Protein AF-A0AAD8LT42-F1 (afdb_monomer_lite)

pLDDT: mean 90.9, std 11.47, range [41.09, 98.31]

Sequence (211 aa):
MAKAVRTPTLFTYANGVTTIRVILFVYGLQFTTSDVKRFLAFYTAAYCLDGVDGFVSRFLNESSVIGAAYDQLVDRMCTNFLCYLNALRYPDQLKVFYLVMALDICGHWIHNYACALHQETNHKKMGNVNFLLKIYYESRVLMTLCIIMYEGFFGALYARTFVKPKDPMFLQLTNLLYVTAPLCFYKILTNVLQGILGVSRVLEYDRKVKY

Radius of gyration: 18.74 Å; chains: 1; bounding box: 45×41×50 Å

InterPro domains:
  IPR000462 CDP-alcohol phosphatidyltransferase [PF01066] (12-127)
  IPR014387 CDP-diacylglycerol-inositol 3-phosphatidyltransferase, eukaryote [PIRSF000848] (11-207)
  IPR043130 CDP-alcohol phosphatidyltransferase, trans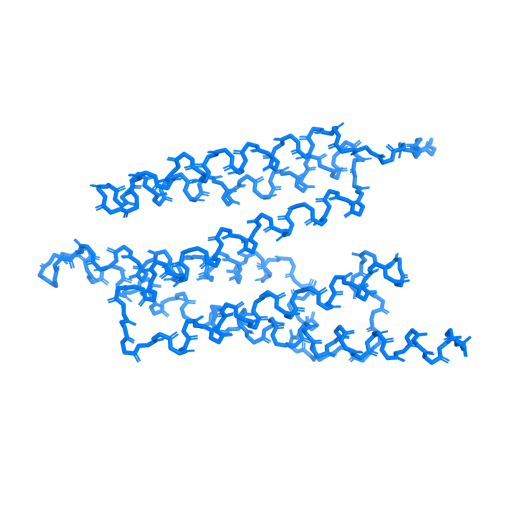membrane domain [G3DSA:1.20.120.1760] (2-196)

Organism: Babesia gibsoni (NCBI:txid33632)

Structure (mmCIF, N/CA/C/O backbone):
data_AF-A0AAD8LT42-F1
#
_entry.id   AF-A0AAD8LT42-F1
#
loop_
_atom_site.group_PDB
_atom_site.id
_atom_site.type_symbol
_atom_site.label_atom_id
_atom_site.label_alt_id
_atom_site.label_comp_id
_atom_site.label_asym_id
_atom_site.label_entity_id
_atom_site.label_seq_id
_atom_site.pdbx_PDB_ins_code
_atom_site.Cartn_x
_atom_site.Cartn_y
_atom_site.Cartn_z
_atom_site.occupancy
_atom_site.B_iso_or_equiv
_atom_site.auth_seq_id
_atom_site.auth_comp_id
_atom_site.auth_asym_id
_atom_site.auth_atom_id
_atom_site.pdbx_PDB_model_num
ATOM 1 N N . MET A 1 1 ? 15.783 21.066 -28.153 1.00 41.09 1 MET A N 1
ATOM 2 C CA . MET A 1 1 ? 16.942 20.648 -27.335 1.00 41.09 1 MET A CA 1
ATOM 3 C C . MET A 1 1 ? 16.638 19.280 -26.749 1.00 41.09 1 MET A C 1
ATOM 5 O O . MET A 1 1 ? 15.632 19.154 -26.060 1.00 41.09 1 MET A O 1
ATOM 9 N N . ALA A 1 2 ? 17.428 18.254 -27.068 1.00 46.62 2 ALA A N 1
ATOM 10 C CA . ALA A 1 2 ? 17.316 16.969 -26.381 1.00 46.62 2 ALA A CA 1
ATOM 11 C C . ALA A 1 2 ? 17.710 17.187 -24.911 1.00 46.62 2 ALA A C 1
ATOM 13 O O . ALA A 1 2 ? 18.782 17.727 -24.642 1.00 46.62 2 ALA A O 1
ATOM 14 N N . LYS A 1 3 ? 16.823 16.852 -23.966 1.00 53.31 3 LYS A N 1
ATOM 15 C CA . LYS A 1 3 ? 17.153 16.901 -22.536 1.00 53.31 3 LYS A CA 1
ATOM 16 C C . LYS A 1 3 ? 18.325 15.947 -22.291 1.00 53.31 3 LYS A C 1
ATOM 18 O O . LYS A 1 3 ? 18.255 14.792 -22.703 1.00 53.31 3 LYS A O 1
ATOM 23 N N . ALA A 1 4 ? 19.390 16.439 -21.660 1.00 57.41 4 ALA A N 1
ATOM 24 C CA . ALA A 1 4 ? 20.539 15.618 -21.299 1.00 57.41 4 ALA A CA 1
ATOM 25 C C . ALA A 1 4 ? 20.073 14.437 -20.434 1.00 57.41 4 ALA A C 1
ATOM 27 O O . ALA A 1 4 ? 19.356 14.628 -19.450 1.00 57.41 4 ALA A O 1
ATOM 28 N N . VAL A 1 5 ? 20.452 13.219 -20.823 1.00 58.78 5 VAL A N 1
ATOM 29 C CA . VAL A 1 5 ? 20.159 12.010 -20.049 1.00 58.78 5 VAL A CA 1
ATOM 30 C C . VAL A 1 5 ? 21.023 12.058 -18.793 1.00 58.78 5 VAL A C 1
ATOM 32 O O . VAL A 1 5 ? 22.244 11.934 -18.869 1.00 58.78 5 VAL A O 1
ATOM 35 N N . ARG A 1 6 ? 20.397 12.307 -17.640 1.00 68.00 6 ARG A N 1
ATOM 36 C CA . ARG A 1 6 ? 21.085 12.337 -16.348 1.00 68.00 6 ARG A CA 1
ATOM 37 C C . ARG A 1 6 ? 21.481 10.914 -15.958 1.00 68.00 6 ARG A C 1
ATOM 39 O O . ARG A 1 6 ? 20.677 9.991 -16.089 1.00 68.00 6 ARG A O 1
ATOM 46 N N . THR A 1 7 ? 22.705 10.735 -15.469 1.00 76.81 7 THR A N 1
ATOM 47 C CA . THR A 1 7 ? 23.137 9.457 -14.898 1.00 76.81 7 THR A CA 1
ATOM 48 C C . THR A 1 7 ? 22.259 9.117 -13.687 1.00 76.81 7 THR A C 1
ATOM 50 O O . THR A 1 7 ? 22.060 9.980 -12.828 1.00 76.81 7 THR A O 1
ATOM 53 N N . PRO A 1 8 ? 21.695 7.898 -13.602 1.00 76.31 8 PRO A N 1
ATOM 54 C CA . PRO A 1 8 ? 20.880 7.509 -12.459 1.00 76.31 8 PRO A CA 1
ATOM 55 C C . PRO A 1 8 ? 21.713 7.534 -11.175 1.00 76.31 8 PRO A C 1
ATOM 57 O O . PRO A 1 8 ? 22.762 6.896 -11.101 1.00 76.31 8 PRO A O 1
ATOM 60 N N . THR A 1 9 ? 21.236 8.244 -10.156 1.00 85.50 9 THR A N 1
ATOM 61 C CA . THR A 1 9 ? 21.847 8.282 -8.823 1.00 85.50 9 THR A CA 1
ATOM 62 C C . THR A 1 9 ? 20.802 7.970 -7.761 1.00 85.50 9 THR A C 1
ATOM 64 O O . THR A 1 9 ? 19.611 8.214 -7.948 1.00 85.50 9 THR A O 1
ATOM 67 N N . LEU A 1 10 ? 21.241 7.436 -6.619 1.00 86.56 10 LEU A N 1
ATOM 68 C CA . LEU A 1 10 ? 20.359 7.260 -5.463 1.00 86.56 10 LEU A CA 1
ATOM 69 C C . LEU A 1 10 ? 19.976 8.615 -4.849 1.00 86.56 10 LEU A C 1
ATOM 71 O O . LEU A 1 10 ? 18.839 8.815 -4.438 1.00 86.56 10 LEU A O 1
ATOM 75 N N . PHE A 1 11 ? 20.910 9.563 -4.825 1.00 89.56 11 PHE A N 1
ATOM 76 C CA . PHE A 1 11 ? 20.702 10.894 -4.266 1.00 89.56 11 PHE A CA 1
ATOM 77 C C . PHE A 1 11 ? 20.072 11.818 -5.317 1.00 89.56 11 PHE A C 1
ATOM 79 O O . PHE A 1 11 ? 20.773 12.471 -6.092 1.00 89.56 11 PHE A O 1
ATOM 86 N N . THR A 1 12 ? 18.742 11.822 -5.369 1.00 93.00 12 THR A N 1
ATOM 87 C CA . THR A 1 12 ? 17.910 12.709 -6.201 1.00 93.00 12 THR A CA 1
ATOM 88 C C . THR A 1 12 ? 16.903 13.442 -5.320 1.00 93.00 12 THR A C 1
ATOM 90 O O . THR A 1 12 ? 16.655 13.022 -4.186 1.00 93.00 12 THR A O 1
ATOM 93 N N . TYR A 1 13 ? 16.303 14.526 -5.819 1.00 93.81 13 TYR A N 1
ATOM 94 C CA . TYR A 1 13 ? 15.257 15.220 -5.063 1.00 93.81 13 TYR A CA 1
ATOM 95 C C . TYR A 1 13 ? 14.029 14.325 -4.882 1.00 93.81 13 TYR A C 1
ATOM 97 O O . TYR A 1 13 ? 13.477 14.277 -3.785 1.00 93.81 13 TYR A O 1
ATOM 105 N N . ALA A 1 14 ? 13.657 13.563 -5.916 1.00 93.88 14 ALA A N 1
ATOM 106 C CA . ALA A 1 14 ? 12.583 12.575 -5.828 1.00 93.88 14 ALA A CA 1
ATOM 107 C C . ALA A 1 14 ? 12.841 11.534 -4.720 1.00 93.88 14 ALA A C 1
ATOM 109 O O . ALA A 1 14 ? 12.030 11.398 -3.809 1.00 93.88 14 ALA A O 1
ATOM 110 N N . ASN A 1 15 ? 14.011 10.887 -4.709 1.00 95.06 15 ASN A N 1
ATOM 111 C CA . ASN A 1 15 ? 14.343 9.895 -3.675 1.00 95.06 15 ASN A CA 1
ATOM 112 C C . ASN A 1 15 ? 14.506 10.529 -2.279 1.00 95.06 15 ASN A C 1
ATOM 114 O O . ASN A 1 15 ? 14.313 9.864 -1.259 1.00 95.06 15 ASN A O 1
ATOM 118 N N . GLY A 1 16 ? 14.851 11.819 -2.213 1.00 96.25 16 GLY A N 1
ATOM 119 C CA . GLY A 1 16 ? 14.819 12.600 -0.978 1.00 96.25 16 GLY A CA 1
ATOM 120 C C . GLY A 1 16 ? 13.405 12.702 -0.403 1.00 96.25 16 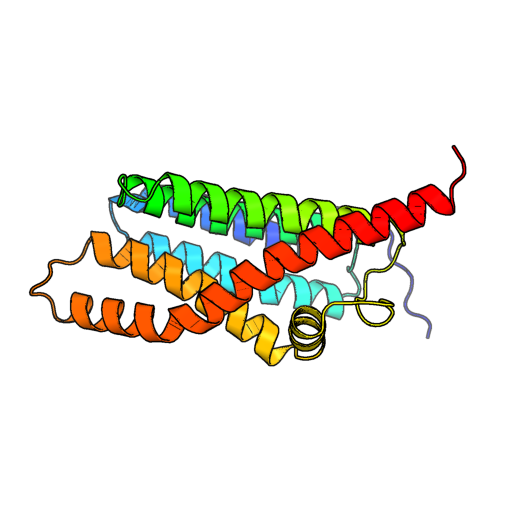GLY A C 1
ATOM 121 O O . GLY A 1 16 ? 13.215 12.454 0.787 1.00 96.25 16 GLY A O 1
ATOM 122 N N . VAL A 1 17 ? 12.402 12.969 -1.247 1.00 96.50 17 VAL A N 1
ATOM 123 C CA . VAL A 1 17 ? 10.984 12.944 -0.843 1.00 96.50 17 VAL A CA 1
ATOM 124 C C . VAL A 1 17 ? 10.582 11.543 -0.373 1.00 96.50 17 VAL A C 1
ATOM 126 O O . VAL A 1 17 ? 10.015 11.421 0.713 1.00 96.50 17 VAL A O 1
ATOM 129 N N . THR A 1 18 ? 10.968 10.484 -1.091 1.00 96.19 18 THR A N 1
ATOM 130 C CA . THR A 1 18 ? 10.739 9.093 -0.654 1.00 96.19 18 THR A CA 1
ATOM 131 C C . THR A 1 18 ? 11.379 8.791 0.705 1.00 96.19 18 THR A C 1
ATOM 133 O O . THR A 1 18 ? 10.783 8.146 1.563 1.00 96.19 18 THR A O 1
ATOM 136 N N . THR A 1 19 ? 12.556 9.346 0.979 1.00 97.00 19 THR A N 1
ATOM 137 C CA . THR A 1 19 ? 13.212 9.206 2.288 1.00 97.00 19 THR A CA 1
ATOM 138 C C . THR A 1 19 ? 12.461 9.949 3.395 1.00 97.00 19 THR A C 1
ATOM 140 O O . THR A 1 19 ? 12.304 9.419 4.495 1.00 97.00 19 THR A O 1
ATOM 143 N N . ILE A 1 20 ? 11.928 11.142 3.116 1.00 97.31 20 ILE A N 1
ATOM 144 C CA . ILE A 1 20 ? 11.062 11.870 4.058 1.00 97.31 20 ILE A CA 1
ATOM 145 C C . ILE A 1 20 ? 9.808 11.045 4.383 1.00 97.31 20 ILE A C 1
ATOM 147 O O . ILE A 1 20 ? 9.415 10.991 5.549 1.00 97.31 20 ILE A O 1
ATOM 151 N N . ARG A 1 21 ? 9.218 10.353 3.395 1.00 96.94 21 ARG A N 1
ATOM 152 C CA . ARG A 1 21 ? 8.082 9.435 3.612 1.00 96.94 21 ARG A CA 1
ATOM 153 C C . ARG A 1 21 ? 8.427 8.352 4.628 1.00 96.94 21 ARG A C 1
ATOM 155 O O . ARG A 1 21 ? 7.679 8.162 5.586 1.00 96.94 21 ARG A O 1
ATOM 162 N N . VAL A 1 22 ? 9.582 7.704 4.466 1.00 97.75 22 VAL A N 1
ATOM 163 C CA . VAL A 1 22 ? 10.077 6.688 5.409 1.00 97.75 22 VAL A CA 1
ATOM 164 C C . VAL A 1 22 ? 10.238 7.274 6.810 1.00 97.75 22 VAL A C 1
ATOM 166 O O . VAL A 1 22 ? 9.760 6.679 7.771 1.00 97.75 22 VAL A O 1
ATOM 169 N N . ILE A 1 23 ? 10.855 8.451 6.941 1.00 98.00 23 ILE A N 1
ATOM 170 C CA . ILE A 1 23 ? 11.066 9.101 8.245 1.00 98.00 23 ILE A CA 1
ATOM 171 C C . ILE A 1 23 ? 9.731 9.419 8.927 1.00 98.00 23 ILE A C 1
ATOM 173 O O . ILE A 1 23 ? 9.567 9.113 10.107 1.00 98.00 23 ILE A O 1
ATOM 177 N N . LEU A 1 24 ? 8.770 9.999 8.199 1.00 97.56 24 LEU A N 1
ATOM 178 C CA . LEU A 1 24 ? 7.439 10.304 8.733 1.00 97.56 24 LEU A CA 1
ATOM 179 C C . LEU A 1 24 ? 6.715 9.039 9.190 1.00 97.56 24 LEU A C 1
ATOM 181 O O . LEU A 1 24 ? 6.151 9.019 10.284 1.00 97.56 24 LEU A O 1
ATOM 185 N N . PHE A 1 25 ? 6.760 7.983 8.379 1.00 97.75 25 PHE A N 1
ATOM 186 C CA . PHE A 1 25 ? 6.141 6.709 8.715 1.00 97.75 25 PHE A CA 1
ATOM 187 C C . PHE A 1 25 ? 6.781 6.082 9.960 1.00 97.75 25 PHE A C 1
ATOM 189 O O . PHE A 1 25 ? 6.067 5.769 10.913 1.00 97.75 25 PHE A O 1
ATOM 196 N N . VAL A 1 26 ? 8.116 5.978 9.998 1.00 97.81 26 VAL A N 1
ATOM 197 C CA . VAL A 1 26 ? 8.877 5.431 11.137 1.00 97.81 26 VAL A CA 1
ATOM 198 C C . VAL A 1 26 ? 8.621 6.236 12.410 1.00 97.81 26 VAL A C 1
ATOM 200 O O . VAL A 1 26 ? 8.372 5.655 13.465 1.00 97.81 26 VAL A O 1
ATOM 203 N N . TYR A 1 27 ? 8.615 7.568 12.320 1.00 97.62 27 TYR A N 1
ATOM 204 C CA . TYR A 1 27 ? 8.268 8.426 13.449 1.00 97.62 27 TYR A CA 1
ATOM 205 C C . TYR A 1 27 ? 6.824 8.195 13.913 1.00 97.62 27 TYR A C 1
ATOM 207 O O . TYR A 1 27 ? 6.562 8.165 15.114 1.00 97.62 27 TYR A O 1
ATOM 215 N N . GLY A 1 28 ? 5.889 7.971 12.988 1.00 97.44 28 GLY A N 1
ATOM 216 C CA . GLY A 1 28 ? 4.497 7.651 13.295 1.00 97.44 28 GLY A CA 1
ATOM 217 C C . GLY A 1 28 ? 4.316 6.366 14.111 1.00 97.44 28 GLY A C 1
ATOM 218 O O . GLY A 1 28 ? 3.380 6.287 14.910 1.00 97.44 28 GLY A O 1
ATOM 219 N N . LEU A 1 29 ? 5.213 5.380 13.971 1.00 96.62 29 LEU A N 1
ATOM 220 C CA . LEU A 1 29 ? 5.081 4.050 14.589 1.00 96.62 29 LEU A CA 1
ATOM 221 C C . LEU A 1 29 ? 4.924 4.085 16.115 1.00 96.62 29 LEU A C 1
ATOM 223 O O . LEU A 1 29 ? 4.198 3.266 16.683 1.00 96.62 29 LEU A O 1
ATOM 227 N N . GLN A 1 30 ? 5.543 5.063 16.781 1.00 96.81 30 GLN A N 1
ATOM 228 C CA . GLN A 1 30 ? 5.458 5.225 18.238 1.00 96.81 30 GLN A CA 1
ATOM 229 C C . GLN A 1 30 ? 4.038 5.566 18.737 1.00 96.81 30 GLN A C 1
ATOM 231 O O . GLN A 1 30 ? 3.741 5.414 19.922 1.00 96.81 30 GLN A O 1
ATOM 236 N N . PHE A 1 31 ? 3.153 6.019 17.842 1.00 97.38 31 PHE A N 1
ATOM 237 C CA . PHE A 1 31 ? 1.787 6.433 18.169 1.00 97.38 31 PHE A CA 1
ATOM 238 C C . PHE A 1 31 ? 0.727 5.379 17.840 1.00 97.38 31 PHE A C 1
ATOM 240 O O . PHE A 1 31 ? -0.450 5.611 18.103 1.00 97.38 31 PHE A O 1
ATOM 247 N N . THR A 1 32 ? 1.119 4.230 17.279 1.00 95.81 32 THR A N 1
ATOM 248 C CA . THR A 1 32 ? 0.195 3.197 16.769 1.00 95.81 32 THR A CA 1
ATOM 249 C C . THR A 1 32 ? -0.893 2.816 17.772 1.00 95.81 32 THR A C 1
ATOM 251 O O . THR A 1 32 ? -2.065 2.784 17.415 1.00 95.81 32 THR A O 1
ATOM 254 N N . THR A 1 33 ? -0.541 2.604 19.042 1.00 92.81 33 THR A N 1
ATOM 255 C CA . THR A 1 33 ? -1.509 2.261 20.100 1.00 92.81 33 THR A CA 1
ATOM 256 C C . THR A 1 33 ? -1.879 3.426 21.016 1.00 92.81 33 THR A C 1
ATOM 258 O O . THR A 1 33 ? -2.978 3.426 21.569 1.00 92.81 33 THR A O 1
ATOM 261 N N . SER A 1 34 ? -0.980 4.396 21.202 1.00 93.88 34 SER A N 1
ATOM 262 C CA . SER A 1 34 ? -1.121 5.471 22.193 1.00 93.88 34 SER A CA 1
ATOM 263 C C . SER A 1 34 ? -1.945 6.656 21.683 1.00 93.88 34 SER A C 1
ATOM 265 O O . SER A 1 34 ? -2.750 7.207 22.431 1.00 93.88 34 SER A O 1
ATOM 267 N N . ASP A 1 35 ? -1.786 7.029 20.411 1.00 95.75 35 ASP A N 1
ATOM 268 C CA . ASP A 1 35 ? -2.545 8.094 19.754 1.00 95.75 35 ASP A CA 1
ATOM 269 C C . ASP A 1 35 ? -2.751 7.755 18.272 1.00 95.75 35 ASP A C 1
ATOM 271 O O . ASP A 1 35 ? -2.026 8.186 17.371 1.00 95.75 35 ASP A O 1
ATOM 275 N N . VAL A 1 36 ? -3.799 6.975 18.017 1.00 95.62 36 VAL A N 1
ATOM 276 C CA . VAL A 1 36 ? -4.157 6.484 16.678 1.00 95.62 36 VAL A CA 1
ATOM 277 C C . VAL A 1 36 ? -4.420 7.616 15.694 1.00 95.62 36 VAL A C 1
ATOM 279 O O . VAL A 1 36 ? -4.145 7.467 14.506 1.00 95.62 36 VAL A O 1
ATOM 282 N N . LYS A 1 37 ? -4.918 8.767 16.166 1.00 96.06 37 LYS A N 1
ATOM 283 C CA . LYS A 1 37 ? -5.150 9.926 15.298 1.00 96.06 37 LYS A CA 1
ATOM 284 C C . LYS A 1 37 ? -3.821 10.484 14.799 1.00 96.06 37 LYS A C 1
ATOM 286 O O . LYS A 1 37 ? -3.694 10.746 13.606 1.00 96.06 37 LYS A O 1
ATOM 291 N N . ARG A 1 38 ? -2.821 10.615 15.681 1.00 97.38 38 ARG A N 1
ATOM 292 C CA . ARG A 1 38 ? -1.463 11.026 15.286 1.00 97.38 38 ARG A CA 1
ATOM 293 C C . ARG A 1 38 ? -0.809 10.006 14.366 1.00 97.38 38 ARG A C 1
ATOM 295 O O . ARG A 1 38 ? -0.264 10.409 13.343 1.00 97.38 38 ARG A O 1
ATOM 302 N N . PHE A 1 39 ? -0.898 8.712 14.681 1.00 98.12 39 PHE A N 1
ATOM 303 C CA . PHE A 1 39 ? -0.368 7.665 13.803 1.00 98.12 39 PHE A CA 1
ATOM 304 C C . PHE A 1 39 ? -0.959 7.762 12.392 1.00 98.12 39 PHE A C 1
ATOM 306 O O . PHE A 1 39 ? -0.208 7.858 11.423 1.00 98.12 39 PHE A O 1
ATOM 313 N N . LEU A 1 40 ? -2.290 7.816 12.272 1.00 97.44 40 LEU A N 1
ATOM 314 C CA . LEU A 1 40 ? -2.958 7.908 10.973 1.00 97.44 40 LEU A CA 1
ATOM 315 C C . LEU A 1 40 ? -2.651 9.220 10.242 1.00 97.44 40 LEU A C 1
ATOM 317 O O . LEU A 1 40 ? -2.593 9.218 9.015 1.00 97.44 40 LEU A O 1
ATOM 321 N N . ALA A 1 41 ? -2.405 10.321 10.957 1.00 97.81 41 ALA A N 1
ATOM 322 C CA . ALA A 1 41 ? -1.973 11.576 10.346 1.00 97.81 41 ALA A CA 1
ATOM 323 C C . ALA A 1 41 ? -0.573 11.457 9.718 1.00 97.81 41 ALA A C 1
ATOM 325 O O . ALA A 1 41 ? -0.401 11.818 8.555 1.00 97.81 41 ALA A O 1
ATOM 326 N N . PHE A 1 42 ? 0.407 10.902 10.443 1.00 98.06 42 PHE A N 1
ATOM 327 C CA . PHE A 1 42 ? 1.751 10.650 9.903 1.00 98.06 42 PHE A CA 1
ATOM 328 C C . PHE A 1 42 ? 1.730 9.645 8.750 1.00 98.06 42 PHE A C 1
ATOM 330 O O . PHE A 1 42 ? 2.361 9.879 7.722 1.00 98.06 42 PHE A O 1
ATOM 337 N N . TYR A 1 43 ? 0.955 8.568 8.898 1.00 97.75 43 TYR A N 1
ATOM 338 C CA . TYR A 1 43 ? 0.733 7.574 7.853 1.00 97.75 43 TYR A CA 1
ATOM 339 C C . TYR A 1 43 ? 0.177 8.214 6.576 1.00 97.75 43 TYR A C 1
ATOM 341 O O . TYR A 1 43 ? 0.753 8.078 5.501 1.00 97.75 43 TYR A O 1
ATOM 349 N N . THR A 1 44 ? -0.910 8.979 6.704 1.00 96.31 44 THR A N 1
ATOM 350 C CA . THR A 1 44 ? -1.558 9.645 5.566 1.00 96.31 44 THR A CA 1
ATOM 351 C C . THR A 1 44 ? -0.630 10.677 4.932 1.00 96.31 44 THR A C 1
ATOM 353 O O . THR A 1 44 ? -0.559 10.759 3.711 1.00 96.31 44 THR A O 1
ATOM 356 N N . ALA A 1 45 ? 0.131 11.433 5.729 1.00 96.81 45 ALA A N 1
ATOM 357 C CA . ALA A 1 45 ? 1.117 12.377 5.208 1.00 96.81 45 ALA A CA 1
ATOM 358 C C . ALA A 1 45 ? 2.212 11.674 4.386 1.00 96.81 45 ALA A C 1
ATOM 360 O O . ALA A 1 45 ? 2.554 12.149 3.302 1.00 96.81 45 ALA A O 1
ATOM 361 N N . ALA A 1 46 ? 2.718 10.528 4.856 1.00 96.44 46 ALA A N 1
ATOM 362 C CA . ALA A 1 46 ? 3.686 9.722 4.116 1.00 96.44 46 ALA A CA 1
ATOM 363 C C . ALA A 1 46 ? 3.110 9.190 2.786 1.00 96.44 46 ALA A C 1
ATOM 365 O O . ALA A 1 46 ? 3.816 9.199 1.779 1.00 96.44 46 ALA A O 1
ATOM 366 N N . TYR A 1 47 ? 1.830 8.802 2.747 1.00 93.25 47 TYR A N 1
ATOM 367 C CA . TYR A 1 47 ? 1.152 8.421 1.498 1.00 93.25 47 TYR A CA 1
ATOM 368 C C . TYR A 1 47 ? 0.890 9.598 0.564 1.00 93.25 47 TYR A C 1
ATOM 370 O O . TYR A 1 47 ? 1.047 9.468 -0.639 1.00 93.25 47 TYR A O 1
ATOM 378 N N . CYS A 1 48 ? 0.513 10.770 1.070 1.00 92.75 48 CYS A N 1
ATOM 379 C CA . CYS A 1 48 ? 0.297 11.935 0.210 1.00 92.75 48 CYS A CA 1
ATOM 380 C C . CYS A 1 48 ? 1.587 12.373 -0.503 1.00 92.75 48 CYS A C 1
ATOM 382 O O . CYS A 1 48 ? 1.539 12.850 -1.637 1.00 92.75 48 CYS A O 1
ATOM 384 N N . LEU A 1 49 ? 2.738 12.201 0.151 1.00 94.88 49 LEU A N 1
ATOM 385 C CA . LEU A 1 49 ? 4.050 12.506 -0.420 1.00 94.88 49 LEU A CA 1
ATOM 386 C C . LEU A 1 49 ? 4.492 11.520 -1.518 1.00 94.88 49 LEU A C 1
ATOM 388 O O . LEU A 1 49 ? 5.383 11.871 -2.286 1.00 94.88 49 LEU A O 1
ATOM 392 N N . ASP A 1 50 ? 3.856 10.351 -1.640 1.00 91.69 50 ASP A N 1
ATOM 393 C CA . ASP A 1 50 ? 4.051 9.404 -2.753 1.00 91.69 50 ASP A CA 1
ATOM 394 C C . ASP A 1 50 ? 3.789 10.074 -4.108 1.00 91.69 50 ASP A C 1
ATOM 396 O O . ASP A 1 50 ? 4.637 10.162 -4.990 1.00 91.69 50 ASP A O 1
ATOM 400 N N . GLY A 1 51 ? 2.635 10.732 -4.237 1.00 90.31 51 GLY A N 1
ATOM 401 C CA . GLY A 1 51 ? 2.316 11.481 -5.451 1.00 90.31 51 GLY A CA 1
ATOM 402 C C . GLY A 1 51 ? 3.314 12.611 -5.747 1.00 90.31 51 GLY A C 1
ATOM 403 O O . GLY A 1 51 ? 3.504 12.981 -6.914 1.00 90.31 51 GLY A O 1
ATOM 404 N N . VAL A 1 52 ? 3.959 13.153 -4.704 1.00 93.31 52 VAL A N 1
ATOM 405 C CA . VAL A 1 52 ? 4.929 14.248 -4.809 1.00 93.31 52 VAL A CA 1
ATOM 406 C C . VAL A 1 52 ? 6.269 13.751 -5.339 1.00 93.31 52 VAL A C 1
ATOM 408 O O . VAL A 1 52 ? 6.811 14.403 -6.232 1.00 93.31 52 VAL A O 1
ATOM 411 N N .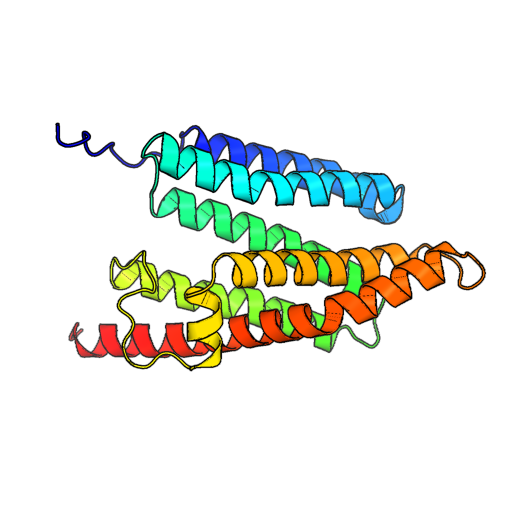 ASP A 1 53 ? 6.799 12.617 -4.874 1.00 91.56 53 ASP A N 1
ATOM 412 C CA . ASP A 1 53 ? 8.083 12.122 -5.391 1.00 91.56 53 ASP A CA 1
ATOM 413 C C . ASP A 1 53 ? 8.002 11.758 -6.880 1.00 91.56 53 ASP A C 1
ATOM 415 O O . ASP A 1 53 ? 8.867 12.162 -7.666 1.00 91.56 53 ASP A O 1
ATOM 419 N N . GLY A 1 54 ? 6.896 11.152 -7.318 1.00 89.44 54 GLY A N 1
ATOM 420 C CA . GLY A 1 54 ? 6.651 10.855 -8.718 1.00 89.44 54 GLY A CA 1
ATOM 421 C C . GLY A 1 54 ? 6.492 12.128 -9.548 1.00 89.44 54 GLY A C 1
ATOM 422 O O . GLY A 1 54 ? 6.953 12.190 -10.694 1.00 89.44 54 GLY A O 1
ATOM 423 N N . PHE A 1 55 ? 5.847 13.163 -8.999 1.00 92.38 55 PHE A N 1
ATOM 424 C CA . PHE A 1 55 ? 5.751 14.471 -9.652 1.00 92.38 55 PHE A CA 1
ATOM 425 C C . PHE A 1 55 ? 7.130 15.121 -9.811 1.00 92.38 55 PHE A C 1
ATOM 427 O O . PHE A 1 55 ? 7.490 15.493 -10.930 1.00 92.38 55 PHE A O 1
ATOM 434 N N . VAL A 1 56 ? 7.917 15.192 -8.733 1.00 93.62 56 VAL A N 1
ATOM 435 C CA . VAL A 1 56 ? 9.280 15.748 -8.724 1.00 93.62 56 VAL A CA 1
ATOM 436 C C . VAL A 1 56 ? 1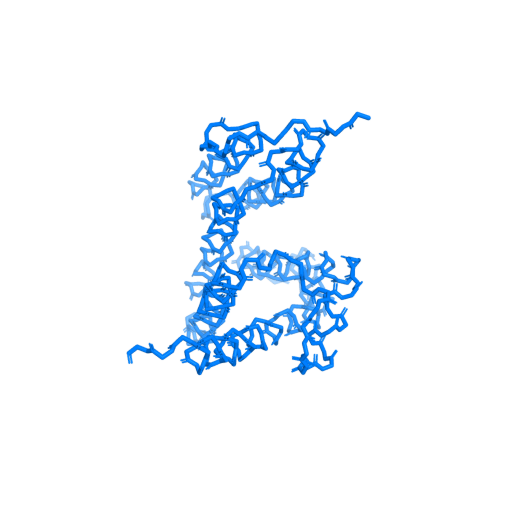0.175 14.989 -9.703 1.00 93.62 56 VAL A C 1
ATOM 438 O O . VAL A 1 56 ? 10.843 15.612 -10.528 1.00 93.62 56 VAL A O 1
ATOM 441 N N . SER A 1 57 ? 10.108 13.656 -9.697 1.00 92.44 57 SER A N 1
ATOM 442 C CA . SER A 1 57 ? 10.858 12.788 -10.608 1.00 92.44 57 SER A CA 1
ATOM 443 C C . SER A 1 57 ? 10.595 13.127 -12.077 1.00 92.44 57 SER A C 1
ATOM 445 O O . SER A 1 57 ? 11.531 13.299 -12.862 1.00 92.44 57 SER A O 1
ATOM 447 N N . ARG A 1 58 ? 9.321 13.285 -12.457 1.00 91.44 58 ARG A N 1
ATOM 448 C CA . ARG A 1 58 ? 8.928 13.633 -13.833 1.00 91.44 58 ARG A CA 1
ATOM 449 C C . ARG A 1 58 ? 9.283 15.073 -14.191 1.00 91.44 58 ARG A C 1
ATOM 451 O O . ARG A 1 58 ? 9.714 15.331 -15.313 1.00 91.44 58 ARG A O 1
ATOM 458 N N . PHE A 1 59 ? 9.110 16.003 -13.256 1.00 93.12 59 PHE A N 1
ATOM 459 C CA . PHE A 1 59 ? 9.386 17.422 -13.468 1.00 93.12 59 PHE A CA 1
ATOM 460 C C . PHE A 1 59 ? 10.886 17.683 -13.679 1.00 93.12 59 PHE A C 1
ATOM 462 O O . PHE A 1 59 ? 11.278 18.342 -14.645 1.00 93.12 59 PHE A O 1
ATOM 469 N N . LEU A 1 60 ? 11.734 17.087 -12.836 1.00 91.75 60 LEU A N 1
ATOM 470 C CA . LEU A 1 60 ? 13.191 17.245 -12.870 1.00 91.75 60 LEU A CA 1
ATOM 471 C C . LEU A 1 60 ? 13.903 16.261 -13.815 1.00 91.75 60 LEU A C 1
ATOM 473 O O . LEU A 1 60 ? 15.115 16.355 -13.996 1.00 91.75 60 LEU A O 1
ATOM 477 N N . ASN A 1 61 ? 13.166 15.357 -14.472 1.00 89.88 61 ASN A N 1
ATOM 478 C CA . ASN A 1 61 ? 13.707 14.265 -15.297 1.00 89.88 61 ASN A CA 1
ATOM 479 C C . ASN A 1 61 ? 14.695 13.374 -14.516 1.00 89.88 61 ASN A C 1
ATOM 481 O O . ASN A 1 61 ? 15.753 13.005 -15.018 1.00 89.88 61 ASN A O 1
ATOM 485 N N . GLU A 1 62 ? 14.332 13.038 -13.277 1.00 90.69 62 GLU A N 1
ATOM 486 C CA . GLU A 1 62 ? 15.072 12.145 -12.373 1.00 90.69 62 GLU A CA 1
ATOM 487 C C . GLU A 1 62 ? 14.493 10.716 -12.355 1.00 90.69 62 GLU A C 1
ATOM 489 O O . GLU A 1 62 ? 14.827 9.907 -11.489 1.00 90.69 62 GLU A O 1
ATOM 494 N N . SER A 1 63 ? 13.596 10.384 -13.289 1.00 89.00 63 SER A N 1
ATOM 495 C CA . SER A 1 63 ? 12.982 9.055 -13.369 1.00 89.00 63 SER A CA 1
ATOM 496 C C . SER A 1 63 ? 14.026 7.977 -13.645 1.00 89.00 63 SER A C 1
ATOM 498 O O . SER A 1 63 ? 14.734 8.013 -14.649 1.00 89.00 63 SER A O 1
ATOM 500 N N . SER A 1 64 ? 14.109 7.006 -12.740 1.00 89.25 64 SER A N 1
ATOM 501 C CA . SER A 1 64 ? 15.089 5.923 -12.769 1.00 89.25 64 SER A CA 1
ATOM 502 C C . SER A 1 64 ? 14.486 4.634 -12.213 1.00 89.25 64 SER A C 1
ATOM 504 O O . SER A 1 64 ? 13.529 4.673 -11.440 1.00 89.25 64 SER A O 1
ATOM 506 N N . VAL A 1 65 ? 15.063 3.488 -12.586 1.00 88.12 65 VAL A N 1
ATOM 507 C CA . VAL A 1 65 ? 14.624 2.172 -12.087 1.00 88.12 65 VAL A CA 1
ATOM 508 C C . VAL A 1 65 ? 14.809 2.069 -10.572 1.00 88.12 65 VAL A C 1
ATOM 510 O O . VAL A 1 65 ? 13.920 1.578 -9.889 1.00 88.12 65 VAL A O 1
ATOM 513 N N . ILE A 1 66 ? 15.924 2.582 -10.036 1.00 90.00 66 ILE A N 1
ATOM 514 C CA . ILE A 1 66 ? 16.180 2.571 -8.589 1.00 90.00 66 ILE A CA 1
ATOM 515 C C . ILE A 1 66 ? 15.186 3.449 -7.823 1.00 90.00 66 ILE A C 1
ATOM 517 O O . ILE A 1 66 ? 14.716 3.034 -6.771 1.00 90.00 66 ILE A O 1
ATOM 521 N N . GLY A 1 67 ? 14.826 4.622 -8.360 1.00 91.69 67 GLY A N 1
ATOM 522 C CA . GLY A 1 67 ? 13.827 5.493 -7.741 1.00 91.69 67 GLY A CA 1
ATOM 523 C C . GLY A 1 67 ? 12.443 4.850 -7.724 1.00 91.69 67 GLY A C 1
ATOM 524 O O . GLY A 1 67 ? 11.817 4.792 -6.675 1.00 91.69 67 GLY A O 1
ATOM 525 N N . ALA A 1 68 ? 12.014 4.269 -8.850 1.00 90.19 68 ALA A N 1
ATOM 526 C CA . ALA A 1 68 ? 10.745 3.541 -8.929 1.00 90.19 68 ALA A CA 1
ATOM 527 C C . ALA A 1 68 ? 10.711 2.306 -8.008 1.00 90.19 68 ALA A C 1
ATOM 529 O O . ALA A 1 68 ? 9.687 2.016 -7.397 1.00 90.19 68 ALA A O 1
ATOM 530 N N . ALA A 1 69 ? 11.828 1.581 -7.884 1.00 91.62 69 ALA A N 1
ATOM 531 C CA . ALA A 1 69 ? 11.929 0.455 -6.960 1.00 91.62 69 ALA A CA 1
ATOM 532 C C . ALA A 1 69 ? 11.871 0.909 -5.494 1.00 91.62 69 ALA A C 1
ATOM 534 O O . ALA A 1 69 ? 11.205 0.263 -4.688 1.00 91.62 69 ALA A O 1
ATOM 535 N N . TYR A 1 70 ? 12.553 2.004 -5.145 1.00 94.12 70 TYR A N 1
ATOM 536 C CA . TYR A 1 70 ? 12.557 2.535 -3.783 1.00 94.12 70 TYR A CA 1
ATOM 537 C C . TYR A 1 70 ? 11.163 3.003 -3.358 1.00 94.12 70 TYR A C 1
ATOM 539 O O . TYR A 1 70 ? 10.670 2.560 -2.324 1.00 94.12 70 TYR A O 1
ATOM 547 N N . ASP A 1 71 ? 10.525 3.817 -4.195 1.00 93.56 71 ASP A N 1
ATOM 548 C CA . ASP A 1 71 ? 9.147 4.283 -4.046 1.00 93.56 71 ASP A CA 1
ATOM 549 C C . ASP A 1 71 ? 8.184 3.126 -3.734 1.00 93.56 71 ASP A C 1
ATOM 551 O O . ASP A 1 71 ? 7.573 3.035 -2.665 1.00 93.56 71 ASP A O 1
ATOM 555 N N . GLN A 1 72 ? 8.182 2.131 -4.615 1.00 93.44 72 GLN A N 1
ATOM 556 C CA . GLN A 1 72 ? 7.293 0.996 -4.481 1.00 93.44 72 GLN A CA 1
ATOM 557 C C . GLN A 1 72 ? 7.581 0.126 -3.252 1.00 93.44 72 GLN A C 1
ATOM 559 O O . GLN A 1 72 ? 6.651 -0.407 -2.648 1.00 93.44 72 GLN A O 1
ATOM 564 N N . LEU A 1 73 ? 8.847 -0.059 -2.868 1.00 94.81 73 LEU A N 1
ATOM 565 C CA . LEU A 1 73 ? 9.181 -0.800 -1.649 1.00 94.81 73 LEU A CA 1
ATOM 566 C C . LEU A 1 73 ? 8.647 -0.088 -0.401 1.00 94.81 73 LEU A C 1
ATOM 568 O O . LEU A 1 73 ? 8.138 -0.757 0.502 1.00 94.81 73 LEU A O 1
ATOM 572 N N . VAL A 1 74 ? 8.720 1.246 -0.366 1.00 96.12 74 VAL A N 1
ATOM 573 C CA . VAL A 1 74 ? 8.183 2.055 0.736 1.00 96.12 74 VAL A CA 1
ATOM 574 C C . VAL A 1 74 ? 6.665 1.937 0.805 1.00 96.12 74 VAL A C 1
ATOM 576 O O . VAL A 1 74 ? 6.146 1.700 1.896 1.00 96.12 74 VAL A O 1
ATOM 579 N N . ASP A 1 75 ? 5.958 1.987 -0.327 1.00 94.50 75 ASP A N 1
ATOM 580 C CA . ASP A 1 75 ? 4.511 1.746 -0.340 1.00 94.50 75 ASP A CA 1
ATOM 581 C C . ASP A 1 75 ? 4.147 0.398 0.283 1.00 94.50 75 ASP A C 1
ATOM 583 O O . ASP A 1 75 ? 3.272 0.308 1.144 1.00 94.50 75 ASP A O 1
ATOM 587 N N . ARG A 1 76 ? 4.808 -0.675 -0.177 1.00 95.12 76 ARG A N 1
ATOM 588 C CA . ARG A 1 76 ? 4.504 -2.031 0.289 1.00 95.12 76 ARG A CA 1
ATOM 589 C C . ARG A 1 76 ? 4.800 -2.146 1.779 1.00 95.12 76 ARG A C 1
ATOM 591 O O . ARG A 1 76 ? 3.971 -2.685 2.507 1.00 95.12 76 ARG A O 1
ATOM 598 N N . MET A 1 77 ? 5.924 -1.607 2.249 1.00 96.06 77 MET A N 1
ATOM 599 C CA . MET A 1 77 ? 6.265 -1.582 3.673 1.00 96.06 77 MET A CA 1
ATOM 600 C C . MET A 1 77 ? 5.166 -0.901 4.504 1.00 96.06 77 MET A C 1
ATOM 602 O O . MET A 1 77 ? 4.709 -1.475 5.495 1.00 96.06 77 MET A O 1
ATOM 606 N N . CYS A 1 78 ? 4.719 0.287 4.092 1.00 96.50 78 CYS A N 1
ATOM 607 C CA . CYS A 1 78 ? 3.719 1.061 4.822 1.00 96.50 78 CYS A CA 1
ATOM 608 C C . CYS A 1 78 ? 2.351 0.356 4.860 1.00 96.50 78 CYS A C 1
ATOM 610 O O . CYS A 1 78 ? 1.833 0.121 5.960 1.00 96.50 78 CYS A O 1
ATOM 612 N N . THR A 1 79 ? 1.795 -0.063 3.710 1.00 96.50 79 THR A N 1
ATOM 613 C CA . THR A 1 79 ? 0.477 -0.727 3.691 1.00 96.50 79 THR A CA 1
ATOM 614 C C . THR A 1 79 ? 0.512 -2.049 4.457 1.00 96.50 79 THR A C 1
ATOM 616 O O . THR A 1 79 ? -0.406 -2.357 5.223 1.00 96.50 79 THR A O 1
ATOM 619 N N . ASN A 1 80 ? 1.566 -2.855 4.278 1.00 97.19 80 ASN A N 1
ATOM 620 C CA . ASN A 1 80 ? 1.653 -4.160 4.935 1.00 97.19 80 ASN A CA 1
ATOM 621 C C . ASN A 1 80 ? 1.754 -4.011 6.452 1.00 97.19 80 ASN A C 1
ATOM 623 O O . ASN A 1 80 ? 1.140 -4.787 7.179 1.00 97.19 80 ASN A O 1
ATOM 627 N N . PHE A 1 81 ? 2.442 -2.983 6.950 1.00 97.81 81 PHE A N 1
ATOM 628 C CA . PHE A 1 81 ? 2.454 -2.711 8.382 1.00 97.81 81 PHE A CA 1
ATOM 629 C C . PHE A 1 81 ? 1.061 -2.342 8.915 1.00 97.81 81 PHE A C 1
ATOM 631 O O . PHE A 1 81 ? 0.657 -2.834 9.968 1.00 97.81 81 PHE A O 1
ATOM 638 N N . LEU A 1 82 ? 0.280 -1.543 8.181 1.00 97.62 82 LEU A N 1
ATOM 639 C CA . LEU A 1 82 ? -1.104 -1.246 8.563 1.00 97.62 82 LEU A CA 1
ATOM 640 C C . LEU A 1 82 ? -1.999 -2.501 8.527 1.00 97.62 82 LEU A C 1
ATOM 642 O O . LEU A 1 82 ? -2.848 -2.690 9.403 1.00 97.62 82 LEU A O 1
ATOM 646 N N . CYS A 1 83 ? -1.795 -3.394 7.556 1.00 97.88 83 CYS A N 1
ATOM 647 C CA . CYS A 1 83 ? -2.472 -4.693 7.504 1.00 97.88 83 CYS A CA 1
ATOM 648 C C . CYS A 1 83 ? -2.076 -5.586 8.687 1.00 97.88 83 CYS A C 1
ATOM 650 O O . CYS A 1 83 ? -2.944 -6.204 9.300 1.00 97.88 83 CYS A O 1
ATOM 652 N N . TYR A 1 84 ? -0.795 -5.606 9.055 1.00 98.06 84 TYR A N 1
ATOM 653 C CA . TYR A 1 84 ? -0.292 -6.305 10.235 1.00 98.06 84 TYR A CA 1
ATOM 654 C C . TYR A 1 84 ? -0.938 -5.781 11.523 1.00 98.06 84 TYR A C 1
ATOM 656 O O . TYR A 1 84 ? -1.436 -6.569 12.327 1.00 98.06 84 TYR A O 1
ATOM 664 N N . LEU A 1 85 ? -1.021 -4.458 11.695 1.00 97.88 85 LEU A N 1
ATOM 665 C CA . LEU A 1 85 ? -1.713 -3.856 12.835 1.00 97.88 85 LEU A CA 1
ATOM 666 C C . LEU A 1 85 ? -3.186 -4.269 12.894 1.00 97.88 85 LEU A C 1
ATOM 668 O O . LEU A 1 85 ? -3.686 -4.585 13.970 1.00 97.88 85 LEU A O 1
ATOM 672 N N . ASN A 1 86 ? -3.881 -4.311 11.756 1.00 98.06 86 ASN A N 1
ATOM 673 C CA . ASN A 1 86 ? -5.244 -4.832 11.705 1.00 98.06 86 ASN A CA 1
ATOM 674 C C . ASN A 1 86 ? -5.299 -6.322 12.080 1.00 98.06 86 ASN A C 1
ATOM 676 O O . ASN A 1 86 ? -6.146 -6.710 12.879 1.00 98.06 86 ASN A O 1
ATOM 680 N N . ALA A 1 87 ? -4.371 -7.145 11.594 1.00 97.81 87 ALA A N 1
ATOM 681 C CA . ALA A 1 87 ? -4.305 -8.566 11.927 1.00 97.81 87 ALA A CA 1
ATOM 682 C C . ALA A 1 87 ? -4.142 -8.814 13.440 1.00 97.81 87 ALA A C 1
ATOM 684 O O . ALA A 1 87 ? -4.759 -9.729 13.981 1.00 97.81 87 ALA A O 1
ATOM 685 N N . LEU A 1 88 ? -3.393 -7.954 14.145 1.00 97.06 88 LEU A N 1
ATOM 686 C CA . LEU A 1 88 ? -3.286 -7.994 15.611 1.00 97.06 88 LEU A CA 1
ATOM 687 C C . LEU A 1 88 ? -4.607 -7.662 16.325 1.00 97.06 88 LEU A C 1
ATOM 689 O O . LEU A 1 88 ? -4.841 -8.132 17.437 1.00 97.06 88 LEU A O 1
ATOM 693 N N . ARG A 1 89 ? -5.460 -6.825 15.724 1.00 96.81 89 ARG A N 1
ATOM 694 C CA . ARG A 1 89 ? -6.754 -6.416 16.303 1.00 96.81 89 ARG A CA 1
ATOM 695 C C . ARG A 1 89 ? -7.898 -7.367 15.943 1.00 96.81 89 ARG A C 1
ATOM 697 O O . ARG A 1 89 ? -8.899 -7.384 16.652 1.00 96.81 89 ARG A O 1
ATOM 704 N N . TYR A 1 90 ? -7.739 -8.149 14.878 1.00 96.38 90 TYR A N 1
ATOM 705 C CA . TYR A 1 90 ? -8.730 -9.077 14.331 1.00 96.38 90 TYR A CA 1
ATOM 706 C C . TYR A 1 90 ? -8.108 -10.482 14.161 1.00 96.38 90 TYR A C 1
ATOM 708 O O . TYR A 1 90 ? -7.851 -10.917 13.033 1.00 96.38 90 TYR A O 1
ATOM 716 N N . PRO A 1 91 ? -7.817 -11.193 15.271 1.00 95.06 91 PRO A N 1
ATOM 717 C CA . PRO A 1 91 ? -7.065 -12.451 15.240 1.00 95.06 91 PRO A CA 1
ATOM 718 C C . PRO A 1 91 ? -7.786 -13.580 14.488 1.00 95.06 91 PRO A C 1
ATOM 720 O O . PRO A 1 91 ? -7.126 -14.397 13.846 1.00 95.06 91 PRO A O 1
ATOM 723 N N . ASP A 1 92 ? -9.123 -13.601 14.474 1.00 97.06 92 ASP A N 1
ATOM 724 C CA . ASP A 1 92 ? -9.897 -14.610 13.730 1.00 97.06 92 ASP A CA 1
ATOM 725 C C . ASP A 1 92 ? -9.708 -14.481 12.204 1.00 97.06 92 ASP A C 1
ATOM 727 O O . ASP A 1 92 ? -9.922 -15.425 11.443 1.00 97.06 92 ASP A O 1
ATOM 731 N N . GLN A 1 93 ? -9.262 -13.311 11.744 1.00 96.50 93 GLN A N 1
ATOM 732 C CA . GLN A 1 93 ? -9.065 -12.946 10.345 1.00 96.50 93 GLN A CA 1
ATOM 733 C C . GLN A 1 93 ? -7.577 -12.923 9.964 1.00 96.50 93 GLN A C 1
ATOM 735 O O . GLN A 1 93 ? -7.242 -12.540 8.842 1.00 96.50 93 GLN A O 1
ATOM 740 N N . LEU A 1 94 ? -6.678 -13.379 10.849 1.00 96.56 94 LEU A N 1
ATOM 741 C CA . LEU A 1 94 ? -5.222 -13.393 10.647 1.00 96.56 94 LEU A CA 1
ATOM 742 C C . LEU A 1 94 ? -4.822 -13.957 9.274 1.00 96.56 94 LEU A C 1
ATOM 744 O O . LEU A 1 94 ? -4.026 -13.358 8.554 1.00 96.56 94 LEU A O 1
ATOM 748 N N . LYS A 1 95 ? -5.413 -15.094 8.886 1.00 97.56 95 LYS A N 1
ATOM 749 C CA . LYS A 1 95 ? -5.131 -15.758 7.602 1.00 97.56 95 LYS A CA 1
ATOM 750 C C . LYS A 1 95 ? -5.519 -14.890 6.404 1.00 97.56 95 LYS A C 1
ATOM 752 O O . LYS A 1 95 ? -4.816 -14.895 5.402 1.00 97.56 95 LYS A O 1
ATOM 757 N N . VAL A 1 96 ? -6.611 -14.132 6.512 1.00 96.81 96 VAL A N 1
ATOM 758 C CA . VAL A 1 96 ? -7.074 -13.233 5.447 1.00 96.81 96 VAL A CA 1
ATOM 759 C C . VAL A 1 96 ? -6.095 -12.076 5.279 1.00 96.81 96 VAL A C 1
ATOM 761 O O . VAL A 1 96 ? -5.652 -11.826 4.162 1.00 96.81 96 VAL A O 1
ATOM 764 N N . PHE A 1 97 ? -5.689 -11.423 6.373 1.00 97.88 97 PHE A N 1
ATOM 765 C CA . PHE A 1 97 ? -4.682 -10.358 6.309 1.00 97.88 97 PHE A CA 1
ATOM 766 C C . PHE A 1 97 ? -3.348 -10.864 5.767 1.00 97.88 97 PHE A C 1
ATOM 768 O O . PHE A 1 97 ? -2.754 -10.203 4.920 1.00 97.88 97 PHE A O 1
ATOM 775 N N . TYR A 1 98 ? -2.900 -12.048 6.194 1.00 97.56 98 TYR A N 1
ATOM 776 C CA . TYR A 1 98 ? -1.688 -12.662 5.655 1.00 97.56 98 TYR A CA 1
ATOM 777 C C . TYR A 1 98 ? -1.773 -12.872 4.140 1.00 97.56 98 TYR A C 1
ATOM 779 O O . TYR A 1 98 ? -0.843 -12.510 3.424 1.00 97.56 98 TYR A O 1
ATOM 787 N N . LEU A 1 99 ? -2.895 -13.399 3.640 1.00 97.00 99 LEU A N 1
ATOM 788 C CA . LEU A 1 99 ? -3.096 -13.580 2.202 1.00 97.00 99 LEU A CA 1
ATOM 789 C C . LEU A 1 99 ? -3.099 -12.246 1.451 1.00 97.00 99 LEU A C 1
ATOM 791 O O . LEU A 1 99 ? -2.452 -12.149 0.415 1.00 97.00 99 LEU A O 1
ATOM 795 N N . VAL A 1 100 ? -3.772 -11.214 1.967 1.00 96.88 100 VAL A N 1
ATOM 796 C CA . VAL A 1 100 ? -3.765 -9.876 1.349 1.00 96.88 100 VAL A CA 1
ATOM 797 C C . VAL A 1 100 ? -2.341 -9.321 1.263 1.00 96.88 100 VAL A C 1
ATOM 799 O O . VAL A 1 100 ? -1.923 -8.893 0.189 1.00 96.88 100 VAL A O 1
ATOM 802 N N . MET A 1 101 ? -1.583 -9.394 2.360 1.00 97.56 101 MET A N 1
ATOM 803 C CA . MET A 1 101 ? -0.185 -8.956 2.422 1.00 97.56 101 MET A CA 1
ATOM 804 C C . MET A 1 101 ? 0.708 -9.727 1.437 1.00 97.56 101 MET A C 1
ATOM 806 O O . MET A 1 101 ? 1.458 -9.134 0.663 1.00 97.56 101 MET A O 1
ATOM 810 N N . ALA A 1 102 ? 0.590 -11.058 1.409 1.00 96.62 102 ALA A N 1
ATOM 811 C CA . ALA A 1 102 ? 1.364 -11.908 0.508 1.00 96.62 102 ALA A CA 1
ATOM 812 C C . ALA A 1 102 ? 1.046 -11.622 -0.967 1.00 96.62 102 ALA A C 1
ATOM 814 O O . ALA A 1 102 ? 1.959 -11.506 -1.783 1.00 96.62 102 ALA A O 1
ATOM 815 N N . LEU A 1 103 ? -0.234 -11.466 -1.317 1.00 94.88 103 LEU A N 1
ATOM 816 C CA . LEU A 1 103 ? -0.655 -11.141 -2.681 1.00 94.88 103 LEU A CA 1
ATOM 817 C C . LEU A 1 103 ? -0.168 -9.755 -3.117 1.00 94.88 103 LEU A C 1
ATOM 819 O O . LEU A 1 103 ? 0.249 -9.595 -4.264 1.00 94.88 103 LEU A O 1
ATOM 823 N N . ASP A 1 104 ? -0.194 -8.774 -2.216 1.00 95.12 104 ASP A N 1
ATOM 824 C CA . ASP A 1 104 ? 0.315 -7.427 -2.467 1.00 95.12 104 ASP A CA 1
ATOM 825 C C . ASP A 1 104 ? 1.827 -7.436 -2.728 1.00 95.12 104 ASP A C 1
ATOM 827 O O . ASP A 1 104 ? 2.270 -6.982 -3.783 1.00 95.12 104 ASP A O 1
ATOM 831 N N . ILE A 1 105 ? 2.622 -8.037 -1.836 1.00 95.31 105 ILE A N 1
ATOM 832 C CA . ILE A 1 105 ? 4.083 -8.099 -1.985 1.00 95.31 105 ILE A CA 1
ATOM 833 C C . ILE A 1 105 ? 4.476 -8.940 -3.204 1.00 95.31 105 ILE A C 1
ATOM 835 O O . ILE A 1 105 ? 5.184 -8.450 -4.084 1.00 95.31 105 ILE A O 1
ATOM 839 N N . CYS A 1 106 ? 4.030 -10.197 -3.281 1.00 94.81 106 CYS A N 1
ATOM 840 C CA . CYS A 1 106 ? 4.465 -11.120 -4.331 1.00 94.81 106 CYS A CA 1
ATOM 841 C C . CYS A 1 106 ? 3.970 -10.688 -5.714 1.00 94.81 106 CYS A C 1
ATOM 843 O O . CYS A 1 106 ? 4.733 -10.756 -6.680 1.00 94.81 106 CYS A O 1
ATOM 845 N N . GLY A 1 107 ? 2.718 -10.223 -5.811 1.00 93.50 107 GLY A N 1
ATOM 846 C CA . GLY A 1 107 ? 2.126 -9.771 -7.068 1.00 93.50 107 GLY A CA 1
ATOM 847 C C . GLY A 1 107 ? 2.873 -8.576 -7.652 1.00 93.50 107 GLY A C 1
ATOM 848 O O . GLY A 1 107 ? 3.250 -8.591 -8.825 1.00 93.50 107 GLY A O 1
ATOM 849 N N . HIS A 1 108 ? 3.171 -7.579 -6.816 1.00 93.44 108 HIS A N 1
ATOM 850 C CA . HIS A 1 108 ? 3.970 -6.431 -7.227 1.00 93.44 108 HIS A CA 1
ATOM 851 C C . HIS A 1 108 ? 5.421 -6.810 -7.540 1.00 93.44 108 HIS A C 1
ATOM 853 O O . HIS A 1 108 ? 5.940 -6.380 -8.567 1.00 93.44 108 HIS A O 1
ATOM 859 N N . TRP A 1 109 ? 6.061 -7.640 -6.712 1.00 93.44 109 TRP A N 1
ATOM 860 C CA . TRP A 1 109 ? 7.462 -8.025 -6.898 1.00 93.44 109 TRP A CA 1
ATOM 861 C C . TRP A 1 109 ? 7.706 -8.634 -8.278 1.00 93.44 109 TRP A C 1
ATOM 863 O O . TRP A 1 109 ? 8.546 -8.141 -9.035 1.00 93.44 109 TRP A O 1
ATOM 873 N N . ILE A 1 110 ? 6.966 -9.690 -8.630 1.00 93.69 110 ILE A N 1
ATOM 874 C CA . ILE A 1 110 ? 7.175 -10.384 -9.906 1.00 93.69 110 ILE A CA 1
ATOM 875 C C . ILE A 1 110 ? 6.794 -9.506 -11.099 1.00 93.69 110 ILE A C 1
ATOM 877 O O . ILE A 1 110 ? 7.435 -9.565 -12.149 1.00 93.69 110 ILE A O 1
ATOM 881 N N . HIS A 1 111 ? 5.792 -8.641 -10.929 1.00 91.88 111 HIS A N 1
ATOM 882 C CA . HIS A 1 111 ? 5.405 -7.678 -11.947 1.00 91.88 111 HIS A CA 1
ATOM 883 C C . HIS A 1 111 ? 6.525 -6.675 -12.250 1.00 91.88 111 HIS A C 1
ATOM 885 O O . HIS A 1 111 ? 6.863 -6.471 -13.418 1.00 91.88 111 HIS A O 1
ATOM 891 N N . ASN A 1 112 ? 7.142 -6.078 -11.227 1.00 91.00 112 ASN A N 1
ATOM 892 C CA . ASN A 1 112 ? 8.230 -5.118 -11.441 1.00 91.00 112 ASN A CA 1
ATOM 893 C C . ASN A 1 112 ? 9.479 -5.794 -11.970 1.00 91.00 112 ASN A C 1
ATOM 895 O O . ASN A 1 112 ? 10.173 -5.219 -12.803 1.00 91.00 112 ASN A O 1
ATOM 899 N N . TYR A 1 113 ? 9.760 -7.003 -11.482 1.00 91.00 113 TYR A N 1
ATOM 900 C CA . TYR A 1 113 ? 10.866 -7.804 -11.977 1.00 91.00 113 TYR A CA 1
ATOM 901 C C . TYR A 1 113 ? 10.728 -8.012 -13.490 1.00 91.00 113 TYR A C 1
ATOM 903 O O . TYR A 1 113 ? 11.653 -7.713 -14.242 1.00 91.00 113 TYR A O 1
ATOM 911 N N . ALA A 1 114 ? 9.529 -8.374 -13.959 1.00 90.44 114 ALA A N 1
ATOM 912 C CA . ALA A 1 114 ? 9.237 -8.444 -15.386 1.00 90.44 114 ALA A CA 1
ATOM 913 C C . ALA A 1 114 ? 9.394 -7.085 -16.099 1.00 90.44 114 ALA A C 1
ATOM 915 O O . ALA A 1 114 ? 9.981 -7.024 -17.177 1.00 90.44 114 ALA A O 1
ATOM 916 N N . CYS A 1 115 ? 8.895 -5.983 -15.524 1.00 86.94 115 CYS A N 1
ATOM 917 C CA . CYS A 1 115 ? 9.078 -4.644 -16.103 1.00 86.94 115 CYS A CA 1
ATOM 918 C C . CYS A 1 115 ? 10.561 -4.270 -16.261 1.00 86.94 115 CYS A C 1
ATOM 920 O O . CYS A 1 115 ? 10.938 -3.709 -17.290 1.00 86.94 115 CYS A O 1
ATOM 922 N N . ALA A 1 116 ? 11.395 -4.611 -15.277 1.00 87.06 116 ALA A N 1
ATOM 923 C CA . ALA A 1 116 ? 12.831 -4.370 -15.312 1.00 87.06 116 ALA A CA 1
ATOM 924 C C . ALA A 1 116 ? 13.529 -5.204 -16.399 1.00 87.06 116 ALA A C 1
ATOM 926 O O . ALA A 1 116 ? 14.320 -4.648 -17.160 1.00 87.06 116 ALA A O 1
ATOM 927 N N . LEU A 1 117 ? 13.195 -6.497 -16.526 1.00 87.50 117 LEU A N 1
ATOM 928 C CA . LEU A 1 117 ? 13.751 -7.383 -17.560 1.00 87.50 117 LEU A CA 1
ATOM 929 C C . LEU A 1 117 ? 13.463 -6.891 -18.982 1.00 87.50 117 LEU A C 1
ATOM 931 O O . LEU A 1 117 ? 14.347 -6.893 -19.836 1.00 87.50 117 LEU A O 1
ATOM 935 N N . HIS A 1 118 ? 12.232 -6.442 -19.235 1.00 83.69 118 HIS A N 1
ATOM 936 C CA . HIS A 1 118 ? 11.818 -5.960 -20.557 1.00 83.69 118 HIS A CA 1
ATOM 937 C C . HIS A 1 118 ? 12.225 -4.504 -20.831 1.00 83.69 118 HIS A C 1
ATOM 939 O O . HIS A 1 118 ? 11.965 -4.004 -21.920 1.00 83.69 118 HIS A O 1
ATOM 945 N N . GLN A 1 119 ? 12.840 -3.805 -19.865 1.00 76.69 119 GLN A N 1
ATOM 946 C CA . GLN A 1 119 ? 13.108 -2.354 -19.916 1.00 76.69 119 GLN A CA 1
ATOM 947 C C . GLN A 1 119 ? 11.855 -1.513 -20.238 1.00 76.69 119 GLN A C 1
ATOM 949 O O . GLN A 1 119 ? 11.930 -0.372 -20.699 1.00 76.69 119 GLN A O 1
ATOM 954 N N . GLU A 1 120 ? 10.675 -2.067 -19.971 1.00 66.88 120 GLU A N 1
ATOM 955 C CA . GLU A 1 120 ? 9.392 -1.438 -20.235 1.00 66.88 120 GLU A CA 1
ATOM 956 C C . GLU A 1 120 ? 8.856 -0.854 -18.932 1.00 66.88 120 GLU A C 1
ATOM 958 O O . GLU A 1 120 ? 8.258 -1.549 -18.112 1.00 66.88 120 GLU A O 1
ATOM 963 N N . THR A 1 121 ? 9.044 0.453 -18.758 1.00 55.72 121 THR A N 1
ATOM 964 C CA . THR A 1 121 ? 8.469 1.211 -17.634 1.00 55.72 121 THR A CA 1
ATOM 965 C C . THR A 1 121 ? 7.009 1.609 -17.869 1.00 55.72 121 THR A C 1
ATOM 967 O O . THR A 1 121 ? 6.334 2.049 -16.945 1.00 55.72 121 THR A O 1
ATOM 970 N N . ASN A 1 122 ? 6.498 1.467 -19.101 1.00 47.78 122 ASN A N 1
ATOM 971 C CA . ASN A 1 122 ? 5.145 1.870 -19.483 1.00 47.78 122 ASN A CA 1
ATOM 972 C C . ASN A 1 122 ? 4.287 0.662 -19.886 1.00 47.78 122 ASN A C 1
ATOM 974 O O . ASN A 1 122 ? 4.502 0.066 -20.938 1.00 47.78 122 ASN A O 1
ATOM 978 N N . HIS A 1 123 ? 3.220 0.401 -19.123 1.00 53.53 123 HIS A N 1
ATOM 979 C CA . HIS A 1 123 ? 2.208 -0.648 -19.359 1.00 53.53 123 HIS A CA 1
ATOM 980 C C . HIS A 1 123 ? 1.443 -0.539 -20.700 1.00 53.53 123 HIS A C 1
ATOM 982 O O . HIS A 1 123 ? 0.589 -1.365 -21.008 1.00 53.53 123 HIS A O 1
ATOM 988 N N . LYS A 1 124 ? 1.729 0.479 -21.522 1.00 45.00 124 LYS A N 1
ATOM 989 C CA . LYS A 1 124 ? 0.987 0.817 -22.749 1.00 45.00 124 LYS A CA 1
ATOM 990 C C . LYS A 1 124 ? 1.267 -0.098 -23.951 1.00 45.00 124 LYS A C 1
ATOM 992 O O . LYS A 1 124 ? 0.589 0.040 -24.962 1.00 45.00 124 LYS A O 1
ATOM 997 N N . LYS A 1 125 ? 2.243 -1.009 -23.868 1.00 48.34 125 LYS A N 1
ATOM 998 C CA . LYS A 1 125 ? 2.607 -1.954 -24.947 1.00 48.34 125 LYS A CA 1
ATOM 999 C C . LYS A 1 125 ? 2.439 -3.428 -24.557 1.00 48.34 125 LYS A C 1
ATOM 1001 O O . LYS A 1 125 ? 3.064 -4.304 -25.137 1.00 48.34 125 LYS A O 1
ATOM 1006 N N . MET A 1 126 ? 1.597 -3.719 -23.572 1.00 56.22 126 MET A N 1
ATOM 1007 C CA . MET A 1 126 ? 1.429 -5.087 -23.087 1.00 56.22 126 MET A CA 1
ATOM 1008 C C . MET A 1 126 ? 0.418 -5.857 -23.954 1.00 56.22 126 MET A C 1
ATOM 1010 O O . MET A 1 126 ? -0.780 -5.568 -23.934 1.00 56.22 126 MET A O 1
ATOM 1014 N N . GLY A 1 127 ? 0.889 -6.843 -24.721 1.00 54.84 127 GLY A N 1
ATOM 1015 C CA . GLY A 1 127 ? 0.023 -7.821 -25.382 1.00 54.84 127 GLY A CA 1
ATOM 1016 C C . GLY A 1 127 ? -0.585 -8.787 -24.359 1.00 54.84 127 GLY A C 1
ATOM 1017 O O . GLY A 1 127 ? 0.118 -9.277 -23.482 1.00 54.84 127 GLY A O 1
ATOM 1018 N N . ASN A 1 128 ? -1.888 -9.065 -24.476 1.00 65.56 128 ASN A N 1
ATOM 1019 C CA . ASN A 1 128 ? -2.632 -10.049 -23.673 1.00 65.56 128 ASN A CA 1
ATOM 1020 C C . ASN A 1 128 ? -2.803 -9.731 -22.164 1.00 65.56 128 ASN A C 1
ATOM 1022 O O . ASN A 1 128 ? -2.727 -10.612 -21.309 1.00 65.56 128 ASN A O 1
ATOM 1026 N N . VAL A 1 129 ? -3.062 -8.465 -21.815 1.00 77.06 129 VAL A N 1
ATOM 1027 C CA . VAL A 1 129 ? -3.431 -8.067 -20.439 1.00 77.06 129 VAL A CA 1
ATOM 1028 C C . VAL A 1 129 ? -4.906 -8.363 -20.170 1.00 77.06 129 VAL A C 1
ATOM 1030 O O . VAL A 1 129 ? -5.764 -8.049 -20.994 1.00 77.06 129 VAL A O 1
ATOM 1033 N N . ASN A 1 130 ? -5.213 -8.914 -18.991 1.00 88.69 130 ASN A N 1
ATOM 1034 C CA . ASN A 1 130 ? -6.592 -9.093 -18.528 1.00 88.69 130 ASN A CA 1
ATOM 1035 C C . ASN A 1 130 ? -7.377 -7.767 -18.601 1.00 88.69 130 ASN A C 1
ATOM 1037 O O . ASN A 1 130 ? -6.872 -6.725 -18.188 1.00 88.69 130 ASN A O 1
ATOM 1041 N N . PHE A 1 131 ? -8.623 -7.812 -19.081 1.00 89.50 131 PHE A N 1
ATOM 1042 C CA . PHE A 1 131 ? -9.466 -6.629 -19.289 1.00 89.50 131 PHE A CA 1
ATOM 1043 C C . PHE A 1 131 ? -9.587 -5.719 -18.055 1.00 89.50 131 PHE A C 1
ATOM 1045 O O . PHE A 1 131 ? -9.488 -4.500 -18.183 1.00 89.50 131 PHE A O 1
ATOM 1052 N N . LEU A 1 132 ? -9.730 -6.293 -16.856 1.00 91.62 132 LEU A N 1
ATOM 1053 C CA . LEU A 1 132 ? -9.829 -5.519 -15.616 1.00 91.62 132 LEU A CA 1
ATOM 1054 C C . LEU A 1 132 ? -8.515 -4.792 -15.316 1.00 91.62 132 LEU A C 1
ATOM 1056 O O . LEU A 1 132 ? -8.488 -3.585 -15.085 1.00 91.62 132 LEU A O 1
ATOM 1060 N N . LEU A 1 133 ? -7.396 -5.510 -15.407 1.00 90.94 133 LEU A N 1
ATOM 1061 C CA . LEU A 1 133 ? -6.078 -4.916 -15.202 1.00 90.94 133 LEU A CA 1
ATOM 1062 C C . LEU A 1 133 ? -5.760 -3.848 -16.265 1.00 90.94 133 LEU A C 1
ATOM 1064 O O . LEU A 1 133 ? -5.132 -2.836 -15.961 1.00 90.94 133 LEU A O 1
ATOM 1068 N N . LYS A 1 134 ? -6.248 -4.029 -17.496 1.00 90.12 134 LYS A N 1
ATOM 1069 C CA . LYS A 1 134 ? -6.139 -3.036 -18.567 1.00 90.12 134 LYS A CA 1
ATOM 1070 C C . LYS A 1 134 ? -6.877 -1.741 -18.211 1.00 90.12 134 LYS A C 1
ATOM 1072 O O . LYS A 1 134 ? -6.258 -0.682 -18.256 1.00 90.12 134 LYS A O 1
ATOM 1077 N N . ILE A 1 135 ? -8.140 -1.818 -17.779 1.00 90.94 135 ILE A N 1
ATOM 1078 C CA . ILE A 1 135 ? -8.907 -0.638 -17.336 1.00 90.94 135 ILE A CA 1
ATOM 1079 C C . ILE A 1 135 ? -8.194 0.080 -16.182 1.00 90.94 135 ILE A C 1
ATOM 1081 O O . ILE A 1 135 ? -8.103 1.311 -16.174 1.00 90.94 135 ILE A O 1
ATOM 1085 N N . TYR A 1 136 ? -7.667 -0.687 -15.222 1.00 92.00 136 TYR A N 1
ATOM 1086 C CA . TYR A 1 136 ? -6.915 -0.147 -14.090 1.00 92.00 136 TYR A CA 1
ATOM 1087 C C . TYR A 1 136 ? -5.706 0.690 -14.539 1.00 92.00 136 TYR A C 1
ATOM 1089 O O . TYR A 1 136 ? -5.494 1.779 -14.012 1.00 92.00 136 TYR A O 1
ATOM 1097 N N . TYR A 1 137 ? -4.950 0.229 -15.540 1.00 88.56 137 TYR A N 1
ATOM 1098 C CA . TYR A 1 137 ? -3.786 0.957 -16.055 1.00 88.56 137 TYR A CA 1
ATOM 1099 C C . TYR A 1 137 ? -4.116 2.089 -17.035 1.00 88.56 137 TYR A C 1
ATOM 1101 O O . TYR A 1 137 ? -3.358 3.057 -17.128 1.00 88.56 137 TYR A O 1
ATOM 1109 N N . GLU A 1 138 ? -5.213 1.990 -17.787 1.00 89.06 138 GLU A N 1
ATOM 1110 C CA . GLU A 1 138 ? -5.608 3.017 -18.758 1.00 89.06 138 GLU A CA 1
ATOM 1111 C C . GLU A 1 138 ? -6.146 4.283 -18.079 1.00 89.06 138 GLU A C 1
ATOM 1113 O O . GLU A 1 138 ? -5.914 5.394 -18.564 1.00 89.06 138 GLU A O 1
ATOM 1118 N N . SER A 1 139 ? -6.807 4.143 -16.926 1.00 91.25 139 SER A N 1
ATOM 1119 C CA . SER A 1 139 ? -7.376 5.266 -16.180 1.00 91.25 139 SER A CA 1
ATOM 1120 C C . SER A 1 139 ? -6.534 5.634 -14.959 1.00 91.25 139 SER A C 1
ATOM 1122 O O . SER A 1 139 ? -6.628 5.019 -13.897 1.00 91.25 139 SER A O 1
ATOM 1124 N N . ARG A 1 140 ? -5.765 6.728 -15.072 1.00 88.62 140 ARG A N 1
ATOM 1125 C CA . ARG A 1 140 ? -5.018 7.304 -13.935 1.00 88.62 140 ARG A CA 1
ATOM 1126 C C . ARG A 1 140 ? -5.932 7.652 -12.760 1.00 88.62 140 ARG A C 1
ATOM 1128 O O . ARG A 1 140 ? -5.559 7.426 -11.617 1.00 88.62 140 ARG A O 1
ATOM 1135 N N . VAL A 1 141 ? -7.127 8.170 -13.050 1.00 93.56 141 VAL A N 1
ATOM 1136 C CA . VAL A 1 141 ? -8.117 8.531 -12.027 1.00 93.56 141 VAL A CA 1
ATOM 1137 C C . VAL A 1 141 ? -8.570 7.290 -11.266 1.00 93.56 141 VAL A C 1
ATOM 1139 O O . VAL A 1 141 ? -8.563 7.296 -10.039 1.00 93.56 141 VAL A O 1
ATOM 1142 N N . LEU A 1 142 ? -8.906 6.206 -11.974 1.00 94.19 142 LEU A N 1
ATOM 1143 C CA . LEU A 1 142 ? -9.308 4.957 -11.332 1.00 94.19 142 LEU A CA 1
ATOM 1144 C C . LEU A 1 142 ? -8.175 4.383 -10.479 1.00 94.19 142 LEU A C 1
ATOM 1146 O O . LEU A 1 142 ? -8.423 3.985 -9.346 1.00 94.19 142 LEU A O 1
ATOM 1150 N N . MET A 1 143 ? -6.946 4.370 -10.997 1.00 92.75 143 MET A N 1
ATOM 1151 C CA . MET A 1 143 ? -5.777 3.882 -10.266 1.00 92.75 143 MET A CA 1
ATOM 1152 C C . MET A 1 143 ? -5.591 4.630 -8.939 1.00 92.75 143 MET A C 1
ATOM 1154 O O . MET A 1 143 ? -5.504 3.993 -7.889 1.00 92.75 143 MET A O 1
ATOM 1158 N N . THR A 1 144 ? -5.609 5.967 -8.974 1.00 92.38 144 THR A N 1
ATOM 1159 C CA . THR A 1 144 ? -5.505 6.807 -7.773 1.00 92.38 144 THR A CA 1
ATOM 1160 C C . THR A 1 144 ? -6.668 6.572 -6.811 1.00 92.38 144 THR A C 1
ATOM 1162 O O . THR A 1 144 ? -6.440 6.414 -5.615 1.00 92.38 144 THR A O 1
ATOM 1165 N N . LEU A 1 145 ? -7.907 6.476 -7.308 1.00 96.00 145 LEU A N 1
ATOM 1166 C CA . LEU A 1 145 ? -9.069 6.176 -6.466 1.00 96.00 145 LEU A CA 1
ATOM 1167 C C . LEU A 1 145 ? -8.949 4.807 -5.791 1.00 96.00 145 LEU A C 1
ATOM 1169 O O . LEU A 1 145 ? -9.235 4.692 -4.606 1.00 96.00 145 LEU A O 1
ATOM 1173 N N . CYS A 1 146 ? -8.490 3.778 -6.504 1.00 96.44 146 CYS A N 1
ATOM 1174 C CA . CYS A 1 146 ? -8.289 2.452 -5.923 1.00 96.44 146 CYS A CA 1
ATOM 1175 C C . CYS A 1 146 ? -7.263 2.480 -4.789 1.00 96.44 146 CYS A C 1
ATOM 1177 O O . CYS A 1 146 ? -7.489 1.843 -3.768 1.00 96.44 146 CYS A O 1
ATOM 1179 N N . ILE A 1 147 ? -6.169 3.232 -4.950 1.00 94.50 147 ILE A N 1
ATOM 1180 C CA . ILE A 1 147 ? -5.151 3.401 -3.904 1.00 94.50 147 ILE A CA 1
ATOM 1181 C C . ILE A 1 147 ? -5.758 4.114 -2.690 1.00 94.50 147 ILE A C 1
ATOM 1183 O O . ILE A 1 147 ? -5.688 3.590 -1.584 1.00 94.50 147 ILE A O 1
ATOM 1187 N N . ILE A 1 148 ? -6.443 5.247 -2.894 1.00 95.88 148 ILE A N 1
ATOM 1188 C CA . ILE A 1 148 ? -7.091 6.000 -1.804 1.00 95.88 148 ILE A CA 1
ATOM 1189 C C . ILE A 1 148 ? -8.097 5.127 -1.046 1.00 95.88 148 ILE A C 1
ATOM 1191 O O . ILE A 1 148 ? -8.140 5.162 0.180 1.00 95.88 148 ILE A O 1
ATOM 1195 N N . MET A 1 149 ? -8.906 4.336 -1.753 1.00 97.50 149 MET A N 1
ATOM 1196 C CA . MET A 1 149 ? -9.907 3.477 -1.119 1.00 97.50 149 MET A CA 1
ATOM 1197 C C . MET A 1 149 ? -9.283 2.263 -0.431 1.00 97.50 149 MET A C 1
ATOM 1199 O O . MET A 1 149 ? -9.781 1.843 0.607 1.00 97.50 149 MET A O 1
ATOM 1203 N N . TYR A 1 150 ? -8.193 1.716 -0.967 1.00 97.50 150 TYR A N 1
ATOM 1204 C CA . TYR A 1 150 ? -7.446 0.627 -0.340 1.00 97.50 150 TYR A CA 1
ATOM 1205 C C . TYR A 1 150 ? -6.830 1.075 0.994 1.00 97.50 150 TYR A C 1
ATOM 1207 O O . TYR A 1 150 ? -7.090 0.468 2.033 1.00 97.50 150 TYR A O 1
AT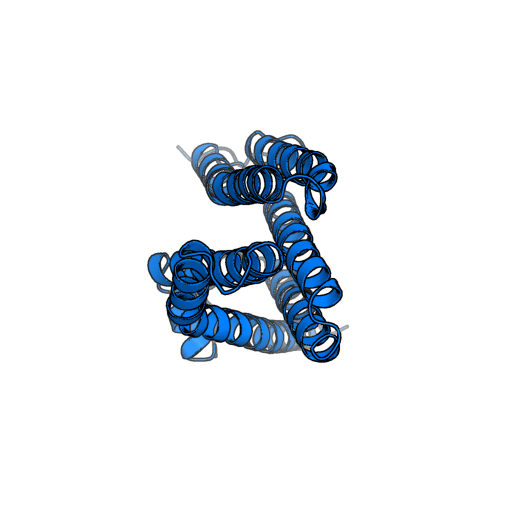OM 1215 N N . GLU A 1 151 ? -6.120 2.205 0.991 1.00 97.12 151 GLU A N 1
ATOM 1216 C CA . GLU A 1 151 ? -5.538 2.795 2.202 1.00 97.12 151 GLU A CA 1
ATOM 1217 C C . GLU A 1 151 ? -6.616 3.274 3.182 1.00 97.12 151 GLU A C 1
ATOM 1219 O O . GLU A 1 151 ? -6.551 3.015 4.386 1.00 97.12 151 GLU A O 1
ATOM 1224 N N . GLY A 1 152 ? -7.668 3.911 2.660 1.00 97.31 152 GLY A N 1
ATOM 1225 C CA . GLY A 1 152 ? -8.817 4.356 3.440 1.00 97.31 152 GLY A CA 1
ATOM 1226 C C . GLY A 1 152 ? -9.541 3.202 4.131 1.00 97.31 152 GLY A C 1
ATOM 1227 O O . GLY A 1 152 ? -9.927 3.343 5.290 1.00 97.31 152 GLY A O 1
ATOM 1228 N N . PHE A 1 153 ? -9.677 2.049 3.469 1.00 98.31 153 PHE A N 1
ATOM 1229 C CA . PHE A 1 153 ? -10.299 0.861 4.050 1.00 98.31 153 PHE A CA 1
ATOM 1230 C C . PHE A 1 153 ? -9.499 0.345 5.250 1.00 98.31 153 PHE A C 1
ATOM 1232 O O . PHE A 1 153 ? -10.050 0.238 6.346 1.00 98.31 153 PHE A O 1
ATOM 1239 N N . PHE A 1 154 ? -8.199 0.071 5.089 1.00 98.12 154 PHE A N 1
ATOM 1240 C CA . PHE A 1 154 ? -7.379 -0.451 6.192 1.00 98.12 154 PHE A CA 1
ATOM 1241 C C . PHE A 1 154 ? -7.163 0.574 7.308 1.00 98.12 154 PHE A C 1
ATOM 1243 O O . PHE A 1 154 ? -7.120 0.195 8.483 1.00 98.12 154 PHE A O 1
ATOM 1250 N N . GLY A 1 155 ? -7.087 1.864 6.969 1.00 97.94 155 GLY A N 1
ATOM 1251 C CA . GLY A 1 155 ? -6.982 2.951 7.941 1.00 97.94 155 GLY A CA 1
ATOM 1252 C C . GLY A 1 155 ? -8.254 3.091 8.775 1.00 97.94 155 GLY A C 1
ATOM 1253 O O . GLY A 1 155 ? -8.186 3.138 10.006 1.00 97.94 155 GLY A O 1
ATOM 1254 N N . ALA A 1 156 ? -9.424 3.077 8.128 1.00 97.88 156 ALA A N 1
ATOM 1255 C CA . ALA A 1 156 ? -10.718 3.104 8.808 1.00 97.88 156 ALA A CA 1
ATOM 1256 C C . ALA A 1 156 ? -10.938 1.848 9.659 1.00 97.88 156 ALA A C 1
ATOM 1258 O O . ALA A 1 156 ? -11.433 1.942 10.787 1.00 97.88 156 ALA A O 1
ATOM 1259 N N . LEU A 1 157 ? -10.535 0.680 9.147 1.00 97.75 157 LEU A N 1
ATOM 1260 C CA . LEU A 1 157 ? -10.655 -0.595 9.847 1.00 97.75 157 LEU A CA 1
ATOM 1261 C C . LEU A 1 157 ? -9.833 -0.592 11.137 1.00 97.75 157 LEU A C 1
ATOM 1263 O O . LEU A 1 157 ? -10.339 -1.030 12.175 1.00 97.75 157 LEU A O 1
ATOM 1267 N N . TYR A 1 158 ? -8.622 -0.029 11.081 1.00 98.06 158 TYR A N 1
ATOM 1268 C CA . TYR A 1 158 ? -7.739 0.105 12.233 1.00 98.06 158 TYR A CA 1
ATOM 1269 C C . TYR A 1 158 ? -8.284 1.117 13.242 1.00 98.06 158 TYR A C 1
ATOM 1271 O O . TYR A 1 158 ? -8.449 0.781 14.419 1.00 98.06 158 TYR A O 1
ATOM 1279 N N . ALA A 1 159 ? -8.650 2.320 12.779 1.00 97.69 159 ALA A N 1
ATOM 1280 C CA . ALA A 1 159 ? -9.227 3.385 13.604 1.00 97.69 159 ALA A CA 1
ATOM 1281 C C . ALA A 1 159 ? -10.450 2.905 14.396 1.00 97.69 159 ALA A C 1
ATOM 1283 O O . ALA A 1 159 ? -10.586 3.188 15.588 1.00 97.69 159 ALA A O 1
ATOM 1284 N N . ARG A 1 160 ? -11.322 2.124 13.746 1.00 96.94 160 ARG A N 1
ATOM 1285 C CA . ARG A 1 160 ? -12.560 1.606 14.341 1.00 96.94 160 ARG A CA 1
ATOM 1286 C C . ARG A 1 160 ? -12.303 0.732 15.567 1.00 96.94 160 ARG A C 1
ATOM 1288 O O . ARG A 1 160 ? -13.142 0.707 16.460 1.00 96.94 160 ARG A O 1
ATOM 1295 N N . THR A 1 161 ? -11.140 0.082 15.667 1.00 96.19 161 THR A N 1
ATOM 1296 C CA . THR A 1 161 ? -10.784 -0.762 16.826 1.00 96.19 161 THR A CA 1
ATOM 1297 C C . THR A 1 161 ? -10.541 0.027 18.116 1.00 96.19 161 THR A C 1
ATOM 1299 O O . THR A 1 161 ? -10.418 -0.579 19.180 1.00 96.19 161 THR A O 1
ATOM 1302 N N . PHE A 1 162 ? -10.461 1.357 18.043 1.00 95.38 162 PHE A N 1
ATOM 1303 C CA . PHE A 1 162 ? -10.246 2.245 19.190 1.00 95.38 162 PHE A CA 1
ATOM 1304 C C . PHE A 1 162 ? -11.492 3.059 19.558 1.00 95.38 162 PHE A C 1
ATOM 1306 O O . PHE A 1 162 ? -11.476 3.810 20.532 1.00 95.38 162 PHE A O 1
ATOM 1313 N N . VAL A 1 163 ? -12.582 2.904 18.803 1.00 95.25 163 VAL A N 1
ATOM 1314 C CA . VAL A 1 163 ? -13.831 3.643 18.996 1.00 95.25 163 VAL A CA 1
ATOM 1315 C C . VAL A 1 163 ? -14.899 2.702 19.548 1.00 95.25 163 VAL A C 1
ATOM 1317 O O . VAL A 1 163 ? -15.099 1.595 19.049 1.00 95.25 163 VAL A O 1
ATOM 1320 N N . LYS A 1 164 ? -15.611 3.133 20.595 1.00 93.81 164 LYS A N 1
ATOM 1321 C CA . LYS A 1 164 ? -16.689 2.334 21.198 1.00 93.81 164 LYS A CA 1
ATOM 1322 C C . LYS A 1 164 ? -17.919 2.312 20.276 1.00 93.81 164 LYS A C 1
ATOM 1324 O O . LYS A 1 164 ? -18.245 3.354 19.719 1.00 93.81 164 LYS A O 1
ATOM 1329 N N . PRO A 1 165 ? -18.692 1.211 20.207 1.00 92.62 165 PRO A N 1
ATOM 1330 C CA . PRO A 1 165 ? -19.868 1.120 19.331 1.00 92.62 165 PRO A CA 1
ATOM 1331 C C . PRO A 1 165 ? -20.947 2.199 19.524 1.00 92.62 165 PRO A C 1
ATOM 1333 O O . PRO A 1 165 ? -21.705 2.471 18.603 1.00 92.62 165 PRO A O 1
ATOM 1336 N N . LYS A 1 166 ? -21.035 2.806 20.717 1.00 92.62 166 LYS A N 1
ATOM 1337 C CA . LYS A 1 166 ? -21.998 3.879 21.026 1.00 92.62 166 LYS A CA 1
ATOM 1338 C C . LYS A 1 166 ? -21.557 5.266 20.539 1.00 92.62 166 LYS A C 1
ATOM 1340 O O . LYS A 1 166 ? -22.361 6.190 20.562 1.00 92.62 166 LYS A O 1
ATOM 1345 N N . ASP A 1 167 ? -20.291 5.429 20.166 1.00 95.06 167 ASP A N 1
ATOM 1346 C CA . ASP A 1 167 ? -19.757 6.695 19.670 1.00 95.06 167 ASP A CA 1
ATOM 1347 C C . ASP A 1 167 ? -20.213 6.914 18.212 1.00 95.06 167 ASP A C 1
ATOM 1349 O O . ASP A 1 167 ? -20.059 5.998 17.396 1.00 95.06 167 ASP A O 1
ATOM 1353 N N . PRO A 1 168 ? -20.741 8.097 17.839 1.00 94.38 168 PRO A N 1
ATOM 1354 C CA . PRO A 1 168 ? -21.103 8.413 16.454 1.00 94.38 168 PRO A CA 1
ATOM 1355 C C . PRO A 1 168 ? -19.980 8.153 15.437 1.00 94.38 168 PRO A C 1
ATOM 1357 O O . PRO A 1 168 ? -20.248 7.757 14.299 1.00 94.38 168 PRO A O 1
ATOM 1360 N N . MET A 1 169 ? -18.720 8.311 15.851 1.00 94.69 169 MET A N 1
ATOM 1361 C CA . MET A 1 169 ? -17.542 8.026 15.031 1.00 94.69 169 MET A CA 1
ATOM 1362 C C . MET A 1 169 ? -17.488 6.556 14.586 1.00 94.69 169 MET A C 1
ATOM 1364 O O . MET A 1 169 ? -17.014 6.256 13.492 1.00 94.69 169 MET A O 1
ATOM 1368 N N . PHE A 1 170 ? -18.018 5.620 15.381 1.00 96.06 170 PHE A N 1
ATOM 1369 C CA . PHE A 1 170 ? -18.054 4.202 15.019 1.00 96.06 170 PHE A CA 1
ATOM 1370 C C . PHE A 1 170 ? -18.920 3.961 13.780 1.00 96.06 170 PHE A C 1
ATOM 1372 O O . PHE A 1 170 ? -18.535 3.203 12.884 1.00 96.06 170 PHE A O 1
ATOM 1379 N N . LEU A 1 171 ? -20.076 4.628 13.707 1.00 95.88 171 LEU A N 1
ATOM 1380 C CA . LEU A 1 171 ? -20.966 4.551 12.552 1.00 95.88 171 LEU A CA 1
ATOM 1381 C C . LEU A 1 171 ? -20.326 5.209 11.326 1.00 95.88 171 LEU A C 1
ATOM 1383 O O . LEU A 1 171 ? -20.361 4.633 10.243 1.00 95.88 171 LEU A O 1
ATOM 1387 N N . GLN A 1 172 ? -19.681 6.365 11.501 1.00 96.25 172 GLN A N 1
ATOM 1388 C CA . GLN A 1 172 ? -18.973 7.055 10.417 1.00 96.25 172 GLN A CA 1
ATOM 1389 C C . GLN A 1 172 ? -17.859 6.187 9.818 1.00 96.25 172 GLN A C 1
ATOM 1391 O O . GLN A 1 172 ? -17.800 6.020 8.601 1.00 96.25 172 GLN A O 1
ATOM 1396 N N . LEU A 1 173 ? -17.026 5.569 10.661 1.00 97.00 173 LEU A N 1
ATOM 1397 C CA . LEU A 1 173 ? -15.980 4.643 10.216 1.00 97.00 173 LEU A CA 1
ATOM 1398 C C . LEU A 1 173 ? -16.569 3.395 9.551 1.00 97.00 173 LEU A C 1
ATOM 1400 O O . LEU A 1 173 ? -16.031 2.917 8.560 1.00 97.00 173 LEU A O 1
ATOM 1404 N N . THR A 1 174 ? -17.698 2.889 10.048 1.00 96.50 174 THR A N 1
ATOM 1405 C CA . THR A 1 174 ? -18.394 1.749 9.430 1.00 96.50 174 THR A CA 1
ATOM 1406 C C . THR A 1 174 ? -18.932 2.105 8.039 1.00 96.50 174 THR A C 1
ATOM 1408 O O . THR A 1 174 ? -18.758 1.335 7.099 1.00 96.50 174 THR A O 1
ATOM 1411 N N . ASN A 1 175 ? -19.515 3.293 7.868 1.00 97.00 175 ASN A N 1
ATOM 1412 C CA . ASN A 1 175 ? -19.959 3.774 6.558 1.00 97.00 175 ASN A CA 1
ATOM 1413 C C . ASN A 1 175 ? -18.775 3.966 5.603 1.00 97.00 175 ASN A C 1
ATOM 1415 O O . ASN A 1 175 ? -18.859 3.580 4.439 1.00 97.00 175 ASN A O 1
ATOM 1419 N N . LEU A 1 176 ? -17.653 4.497 6.101 1.00 97.38 176 LEU A N 1
ATOM 1420 C CA . LEU A 1 176 ? -16.426 4.632 5.319 1.00 97.38 176 LEU A CA 1
ATOM 1421 C C . LEU A 1 176 ? -15.902 3.269 4.844 1.00 97.38 176 LEU A C 1
ATOM 1423 O O . LEU A 1 176 ? -15.493 3.152 3.690 1.00 97.38 176 LEU A O 1
ATOM 1427 N N . LEU A 1 177 ? -15.972 2.227 5.679 1.00 98.06 177 LEU A N 1
ATOM 1428 C CA . LEU A 1 177 ? -15.627 0.860 5.274 1.00 98.06 177 LEU A CA 1
ATOM 1429 C C . LEU A 1 177 ? -16.510 0.367 4.124 1.00 98.06 177 LEU A C 1
ATOM 1431 O O . LEU A 1 177 ? -15.986 -0.163 3.150 1.00 98.06 177 LEU A O 1
ATOM 1435 N N . TYR A 1 178 ? -17.826 0.584 4.185 1.00 97.88 178 TYR A N 1
ATOM 1436 C CA . TYR A 1 178 ? -18.723 0.187 3.094 1.00 97.88 178 TYR A CA 1
ATOM 1437 C C . TYR A 1 178 ? -18.459 0.952 1.793 1.00 97.88 178 TYR A C 1
ATOM 1439 O O . TYR A 1 178 ? -18.508 0.356 0.720 1.00 97.88 178 TYR A O 1
ATOM 1447 N N . VAL A 1 179 ? -18.144 2.247 1.876 1.00 97.81 179 VAL A N 1
ATOM 1448 C CA . VAL A 1 179 ? -17.819 3.075 0.701 1.00 97.81 179 VAL A CA 1
ATOM 1449 C C . VAL A 1 179 ? -16.490 2.656 0.066 1.00 97.81 179 VAL A C 1
ATOM 1451 O O . VAL A 1 179 ? -16.374 2.608 -1.156 1.00 97.81 179 VAL A O 1
ATOM 1454 N N . THR A 1 180 ? -15.486 2.337 0.883 1.00 98.12 180 THR A N 1
ATOM 1455 C CA . THR A 1 180 ? -14.133 1.991 0.416 1.00 98.12 180 THR A CA 1
ATOM 1456 C C . THR A 1 180 ? -14.011 0.533 -0.041 1.00 98.12 180 THR A C 1
ATOM 1458 O O . THR A 1 180 ? -13.208 0.235 -0.930 1.00 98.12 180 THR A O 1
ATOM 1461 N N . ALA A 1 181 ? -14.826 -0.378 0.504 1.00 97.88 181 ALA A N 1
ATOM 1462 C CA . ALA A 1 181 ? -14.732 -1.819 0.260 1.00 97.88 181 ALA A CA 1
ATOM 1463 C C . ALA A 1 181 ? -14.736 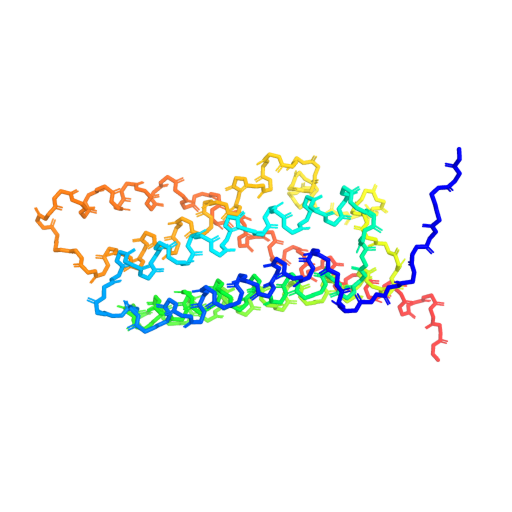-2.239 -1.226 1.00 97.88 181 ALA A C 1
ATOM 1465 O O . ALA A 1 181 ? -13.888 -3.058 -1.585 1.00 97.88 181 ALA A O 1
ATOM 1466 N N . PRO A 1 182 ? -15.600 -1.709 -2.120 1.00 97.94 182 PRO A N 1
ATOM 1467 C CA . PRO A 1 182 ? -15.644 -2.164 -3.512 1.00 97.94 182 PRO A CA 1
ATOM 1468 C C . PRO A 1 182 ? -14.333 -1.912 -4.265 1.00 97.94 182 PRO A C 1
ATOM 1470 O O . PRO A 1 182 ? -13.818 -2.799 -4.947 1.00 97.94 182 PRO A O 1
ATOM 1473 N N . LEU A 1 183 ? -13.759 -0.715 -4.113 1.00 97.69 183 LEU A N 1
ATOM 1474 C CA . LEU A 1 183 ? -12.505 -0.350 -4.775 1.00 97.69 183 LEU A CA 1
ATOM 1475 C C . LEU A 1 183 ? -11.280 -0.938 -4.066 1.00 97.69 183 LEU A C 1
ATOM 1477 O O . LEU A 1 183 ? -10.302 -1.261 -4.737 1.00 97.69 183 LEU A O 1
ATOM 1481 N N . CYS A 1 184 ? -11.349 -1.163 -2.751 1.00 97.56 184 CYS A N 1
ATOM 1482 C CA . CYS A 1 184 ? -10.350 -1.949 -2.026 1.00 97.56 184 CYS A CA 1
ATOM 1483 C C . CYS A 1 184 ? -10.290 -3.391 -2.561 1.00 97.56 184 CYS A C 1
ATOM 1485 O O . CYS A 1 184 ? -9.220 -3.869 -2.937 1.00 97.56 184 CYS A O 1
ATOM 1487 N N . PHE A 1 185 ? -11.440 -4.059 -2.702 1.00 97.19 185 PHE A N 1
ATOM 1488 C CA . PHE A 1 185 ? -11.514 -5.402 -3.281 1.00 97.19 185 PHE A CA 1
ATOM 1489 C C . PHE A 1 185 ? -10.996 -5.430 -4.722 1.00 97.19 185 PHE A C 1
ATOM 1491 O O . PHE A 1 185 ? -10.205 -6.301 -5.086 1.00 97.19 185 PHE A O 1
ATOM 1498 N N . TYR A 1 186 ? -11.384 -4.442 -5.532 1.00 97.25 186 TYR A N 1
ATOM 1499 C CA . TYR A 1 186 ? -10.863 -4.306 -6.888 1.00 97.25 186 TYR A CA 1
ATOM 1500 C C . TYR A 1 186 ? -9.337 -4.127 -6.902 1.00 97.25 186 TYR A C 1
ATOM 1502 O O . TYR A 1 186 ? -8.660 -4.767 -7.705 1.00 97.25 186 TYR A O 1
ATOM 1510 N N . LYS A 1 187 ? -8.765 -3.344 -5.977 1.00 95.88 187 LYS A N 1
ATOM 1511 C CA . LYS A 1 187 ? -7.308 -3.204 -5.845 1.00 95.88 187 LYS A CA 1
ATOM 1512 C C . LYS A 1 187 ? -6.637 -4.535 -5.489 1.00 95.88 187 LYS A C 1
ATOM 1514 O O . LYS A 1 187 ? -5.660 -4.894 -6.145 1.00 95.88 187 LYS A O 1
ATOM 1519 N N . ILE A 1 188 ? -7.180 -5.301 -4.539 1.00 96.38 188 ILE A N 1
ATOM 1520 C CA . ILE A 1 188 ? -6.669 -6.644 -4.200 1.00 96.38 188 ILE A CA 1
ATOM 1521 C C . ILE A 1 188 ? -6.686 -7.548 -5.438 1.00 96.38 188 ILE A C 1
ATOM 1523 O O . ILE A 1 188 ? -5.690 -8.203 -5.742 1.00 96.38 188 ILE A O 1
ATOM 1527 N N . LEU A 1 189 ? -7.781 -7.537 -6.203 1.00 96.06 189 LEU A N 1
ATOM 1528 C CA . LEU A 1 189 ? -7.874 -8.287 -7.455 1.00 96.06 189 LEU A CA 1
ATOM 1529 C C . LEU A 1 189 ? -6.800 -7.847 -8.460 1.00 96.06 189 LEU A C 1
ATOM 1531 O O . LEU A 1 189 ? -6.154 -8.695 -9.074 1.00 96.06 189 LEU A O 1
ATOM 1535 N N . THR A 1 190 ? -6.557 -6.540 -8.609 1.00 94.25 190 THR A N 1
ATOM 1536 C CA . THR A 1 190 ? -5.492 -6.056 -9.502 1.00 94.25 190 THR A CA 1
ATOM 1537 C C . THR A 1 190 ? -4.107 -6.532 -9.070 1.00 94.25 190 THR A C 1
ATOM 1539 O O . THR A 1 190 ? -3.325 -6.875 -9.950 1.00 94.25 190 THR A O 1
ATOM 1542 N N . ASN A 1 191 ? -3.820 -6.665 -7.768 1.00 93.69 191 ASN A N 1
ATOM 1543 C CA . ASN A 1 191 ? -2.544 -7.214 -7.283 1.00 93.69 191 ASN A CA 1
ATOM 1544 C C . ASN A 1 191 ? -2.347 -8.673 -7.732 1.00 93.69 191 ASN A C 1
ATOM 1546 O O . ASN A 1 191 ? -1.270 -9.049 -8.199 1.00 93.69 191 ASN A O 1
ATOM 1550 N N . VAL A 1 192 ? -3.407 -9.487 -7.667 1.00 95.56 192 VAL A N 1
ATOM 1551 C CA . VAL A 1 192 ? -3.384 -10.871 -8.174 1.00 95.56 192 VAL A CA 1
ATOM 1552 C C . VAL A 1 192 ? -3.119 -10.888 -9.680 1.00 95.56 192 VAL A C 1
ATOM 1554 O O . VAL A 1 192 ? -2.242 -11.610 -10.158 1.00 95.56 192 VAL A O 1
ATOM 1557 N N . LEU A 1 193 ? -3.849 -10.064 -10.438 1.00 94.81 193 LEU A N 1
ATOM 1558 C CA . LEU A 1 193 ? -3.696 -9.974 -11.891 1.00 94.81 193 LEU A CA 1
ATOM 1559 C C . LEU A 1 193 ? -2.298 -9.474 -12.290 1.00 94.81 193 LEU A C 1
ATOM 1561 O O . LEU A 1 193 ? -1.745 -9.947 -13.283 1.00 94.81 193 LEU A O 1
ATOM 1565 N N . GLN A 1 194 ? -1.710 -8.559 -11.515 1.00 93.12 194 GLN A N 1
ATOM 1566 C CA . GLN A 1 194 ? -0.334 -8.088 -11.689 1.00 93.12 194 GLN A CA 1
ATOM 1567 C C . GLN A 1 194 ? 0.673 -9.221 -11.518 1.00 93.12 194 GLN A C 1
ATOM 1569 O O . GLN A 1 194 ? 1.578 -9.340 -12.345 1.00 93.12 194 GLN A O 1
ATOM 1574 N N . GLY A 1 195 ? 0.471 -10.084 -10.519 1.00 94.38 195 GLY A N 1
ATOM 1575 C CA . GLY A 1 195 ? 1.281 -11.282 -10.318 1.00 94.38 195 GLY A CA 1
ATOM 1576 C C . GLY A 1 195 ? 1.223 -12.237 -11.511 1.00 94.38 195 GLY A C 1
ATOM 1577 O O . GLY A 1 195 ? 2.261 -12.614 -12.052 1.00 94.38 195 GLY A O 1
ATOM 1578 N N . ILE A 1 196 ? 0.015 -12.563 -11.985 1.00 94.69 196 ILE A N 1
ATOM 1579 C CA . ILE A 1 196 ? -0.192 -13.445 -13.152 1.00 94.69 196 ILE A CA 1
ATOM 1580 C C . ILE A 1 196 ? 0.462 -12.860 -14.412 1.00 94.69 196 ILE A C 1
ATOM 1582 O O . ILE A 1 196 ? 1.143 -13.568 -15.162 1.00 94.69 196 ILE A O 1
ATOM 1586 N N . LEU A 1 197 ? 0.285 -11.556 -14.639 1.00 92.44 197 LEU A N 1
ATOM 1587 C CA . LEU A 1 197 ? 0.911 -10.851 -15.753 1.00 92.44 197 LEU A CA 1
ATOM 1588 C C . LEU A 1 197 ? 2.442 -10.855 -15.632 1.00 92.44 197 LEU A C 1
ATOM 1590 O O . LEU A 1 197 ? 3.129 -11.074 -16.626 1.00 92.44 197 LEU A O 1
ATOM 1594 N N . GLY A 1 198 ? 2.973 -10.635 -14.427 1.00 92.75 198 GLY A N 1
ATOM 1595 C CA . GLY A 1 198 ? 4.406 -10.684 -14.145 1.00 92.75 198 GLY A CA 1
ATOM 1596 C C . GLY A 1 198 ? 5.005 -12.043 -14.495 1.00 92.75 198 GLY A C 1
ATOM 1597 O O . GLY A 1 198 ? 5.930 -12.101 -15.300 1.00 92.75 198 GLY A O 1
ATOM 1598 N N . VAL A 1 199 ? 4.413 -13.134 -13.994 1.00 93.94 199 VAL A N 1
ATOM 1599 C CA . VAL A 1 199 ? 4.828 -14.513 -14.324 1.00 93.94 199 VAL A CA 1
ATOM 1600 C C . VAL A 1 199 ? 4.831 -14.741 -15.835 1.00 93.94 199 VAL A C 1
ATOM 1602 O O . VAL A 1 199 ? 5.819 -15.212 -16.392 1.00 93.94 199 VAL A O 1
ATOM 1605 N N . SER A 1 200 ? 3.745 -14.363 -16.513 1.00 92.25 200 SER A N 1
ATOM 1606 C CA . SER A 1 200 ? 3.606 -14.559 -17.962 1.00 92.25 200 SER A CA 1
ATOM 1607 C C . SER A 1 200 ? 4.703 -13.837 -18.752 1.00 92.25 200 SER A C 1
ATOM 1609 O O . SER A 1 200 ? 5.242 -14.387 -19.711 1.00 92.25 200 SER A O 1
ATOM 1611 N N . ARG A 1 201 ? 5.075 -12.624 -18.326 1.00 90.50 201 ARG A N 1
ATOM 1612 C CA . ARG A 1 201 ? 6.129 -11.825 -18.967 1.00 90.50 201 ARG A CA 1
ATOM 1613 C C . ARG A 1 201 ? 7.534 -12.340 -18.671 1.00 90.50 201 ARG A C 1
ATOM 1615 O O . ARG A 1 201 ? 8.388 -12.244 -19.549 1.00 90.50 201 ARG A O 1
ATOM 1622 N N . VAL A 1 202 ? 7.785 -12.877 -17.476 1.00 91.56 202 VAL A N 1
ATOM 1623 C CA . VAL A 1 202 ? 9.057 -13.558 -17.175 1.00 91.56 202 VAL A CA 1
ATOM 1624 C C . VAL A 1 202 ? 9.198 -14.799 -18.058 1.00 91.56 202 VAL A C 1
ATOM 1626 O O . VAL A 1 202 ? 10.202 -14.944 -18.740 1.00 91.56 202 VAL A O 1
ATOM 1629 N N . LEU A 1 203 ? 8.150 -15.621 -18.170 1.00 91.00 203 LEU A N 1
ATOM 1630 C CA . LEU A 1 203 ? 8.155 -16.786 -19.063 1.00 91.00 203 LEU A CA 1
ATOM 1631 C C . LEU A 1 203 ? 8.384 -16.408 -20.535 1.00 91.00 203 LEU A C 1
ATOM 1633 O O . LEU A 1 203 ? 9.041 -17.140 -21.272 1.00 91.00 203 LEU A O 1
ATOM 1637 N N . GLU A 1 204 ? 7.835 -15.281 -20.993 1.00 89.50 204 GLU A N 1
ATOM 1638 C CA . GLU A 1 204 ? 8.106 -14.774 -22.341 1.00 89.50 204 GLU A CA 1
ATOM 1639 C C . GLU A 1 204 ? 9.573 -14.359 -22.515 1.00 89.50 204 GLU A C 1
ATOM 1641 O O . GLU A 1 204 ? 10.162 -14.621 -23.566 1.00 89.50 204 GLU A O 1
ATOM 1646 N N . TYR A 1 205 ? 10.163 -13.729 -21.496 1.00 89.06 205 TYR A N 1
ATOM 1647 C CA . TYR A 1 205 ? 11.579 -13.372 -21.489 1.00 89.06 205 TYR A CA 1
ATOM 1648 C C . TYR A 1 205 ? 12.464 -14.623 -21.574 1.00 89.06 205 TYR A C 1
ATOM 1650 O O . TYR A 1 205 ? 13.299 -14.703 -22.473 1.00 89.06 205 TYR A O 1
ATOM 1658 N N . ASP A 1 206 ? 12.206 -15.632 -20.738 1.00 89.38 206 ASP A N 1
ATOM 1659 C CA . ASP A 1 206 ? 12.952 -16.900 -20.721 1.00 89.38 206 ASP A CA 1
ATOM 1660 C C . ASP A 1 206 ? 12.883 -17.638 -22.065 1.00 89.38 206 ASP A C 1
ATOM 1662 O O . ASP A 1 206 ? 13.844 -18.260 -22.505 1.00 89.38 206 ASP A O 1
ATOM 1666 N N . ARG A 1 207 ? 11.755 -17.554 -22.779 1.00 88.69 207 ARG A N 1
ATOM 1667 C CA . ARG A 1 207 ? 11.636 -18.152 -24.121 1.00 88.69 207 ARG A CA 1
ATOM 1668 C C . ARG A 1 207 ? 12.489 -17.441 -25.172 1.00 88.69 207 ARG A C 1
ATOM 1670 O O . ARG A 1 207 ? 12.858 -18.067 -26.165 1.00 88.69 207 ARG A O 1
ATOM 1677 N N . LYS A 1 208 ? 12.756 -16.142 -24.998 1.00 86.81 208 LYS A N 1
ATOM 1678 C CA . LYS A 1 208 ? 13.583 -15.336 -25.914 1.00 86.81 208 LYS A CA 1
ATOM 1679 C C . LYS A 1 208 ? 15.067 -15.484 -25.597 1.00 86.81 208 LYS A C 1
ATOM 1681 O O . LYS A 1 208 ? 15.878 -15.588 -26.515 1.00 86.81 208 LYS A O 1
ATOM 1686 N N . VAL A 1 209 ? 15.412 -15.497 -24.314 1.00 83.06 209 VAL A N 1
ATOM 1687 C CA . VAL A 1 209 ? 16.778 -15.678 -23.826 1.00 83.06 209 VAL A CA 1
ATOM 1688 C C . VAL A 1 209 ? 16.995 -17.169 -23.598 1.00 83.06 209 VAL A C 1
ATOM 1690 O O . VAL A 1 209 ? 16.729 -17.687 -22.523 1.00 83.06 209 VAL A O 1
ATOM 1693 N N . LYS A 1 210 ? 17.442 -17.886 -24.637 1.00 63.69 210 LYS A N 1
ATOM 1694 C CA . LYS A 1 210 ? 17.916 -19.266 -24.462 1.00 63.69 210 LYS A CA 1
ATOM 1695 C C . LYS A 1 210 ? 19.121 -19.236 -23.519 1.00 63.69 210 LYS A C 1
ATOM 1697 O O . LYS A 1 210 ? 20.176 -18.747 -23.921 1.00 63.69 210 LYS A O 1
ATOM 1702 N N . TYR A 1 211 ? 18.929 -19.704 -22.291 1.00 56.69 211 TYR A N 1
ATOM 1703 C CA . TYR A 1 211 ? 20.013 -20.041 -21.372 1.00 56.69 211 TYR A CA 1
ATOM 1704 C C . TYR A 1 211 ? 20.759 -21.289 -21.849 1.00 56.69 211 TYR A C 1
ATOM 1706 O O . TYR A 1 211 ? 20.099 -22.180 -22.437 1.00 56.69 211 TYR A O 1
#

Foldseek 3Di:
DPDDQDDADCDDVLNVLLVVLVVLQVVLVVCLPPPLVSSVVSLVVSVVSLVVSVVRCVVVVNDDLVSVVSSLVSVLVSLLVLLVLLCVLVVVCVVVSVVLSCLQVLLVVLLSVLCVLVVNPQPPPDDPQDPLLVVCRVDPPLVVLLVCLLSQLSSLSSVLSVDDPPDPSNVVSVVSNVVSVVSNVSVSVSSNSSNVSSVVSVVVSCVVDPD

Secondary structure (DSSP, 8-state):
-PPP-PPP-S--HHHHHHHHHHHHHHHHGGGTTT-HHHHHHHHHHHHHHHHHHHHHHHHHT---HHHHHHHHHHHHHHHHHHHHHHHHH-GGGHHHHHHHHHHHHHHHHHHHHHHHHTT---GGG-TT--HHHHHHHH-HHHHHHHHHHHHHHHHHHHHHTTS-TTSHHHHHHHHHHHHHHHHHHHHHHHHHHHHHHHHHHHHHHHHHS--